Protein AF-A0AAD7JPA5-F1 (afdb_monomer)

pLDDT: mean 81.42, std 14.82, range [30.56, 97.88]

Radius of gyration: 20.9 Å; Cα contacts (8 Å, |Δi|>4): 204; chains: 1; bounding box: 52×47×56 Å

Mean predicted aligned error: 10.04 Å

Foldseek 3Di:
DPDDPPCPDPFLAVVQDCLCVPPVSCPVCVVVVVVVLVVCVVVVNDRLLDHDDDQDPPPQDDPVGDGDPVVVVVVVVSSVVSVLVVCCVVCPVCSVCVVQVVPQADDPPWDKDWDKAWQAADQFWTKIKIFIATPVVRDGNDIDIDIDGDADPVVRGGGRLCVVDDVSVVVRVVSHVRNVVRNVVVVVVCVVPPDPPDD

Structure (mmCIF, N/CA/C/O backbone):
data_AF-A0AAD7JPA5-F1
#
_entry.id   AF-A0AAD7JPA5-F1
#
loop_
_atom_site.group_PDB
_atom_site.id
_atom_site.type_symbol
_atom_site.label_atom_id
_atom_site.label_alt_id
_atom_site.label_comp_id
_atom_site.label_asym_id
_atom_site.label_entity_id
_atom_site.label_seq_id
_atom_site.pdbx_PDB_ins_code
_atom_site.Cartn_x
_atom_site.Cartn_y
_atom_site.Cartn_z
_atom_site.occupancy
_atom_site.B_iso_or_equiv
_atom_site.auth_seq_id
_atom_site.auth_comp_id
_atom_site.auth_asym_id
_atom_site.auth_atom_id
_atom_site.pdbx_PDB_model_num
ATOM 1 N N . MET A 1 1 ? 7.967 -2.652 -35.269 1.00 32.66 1 MET A N 1
ATOM 2 C CA . MET A 1 1 ? 8.381 -1.389 -34.621 1.00 32.66 1 MET A CA 1
ATOM 3 C C . MET A 1 1 ? 7.438 -1.136 -33.460 1.00 32.66 1 MET A C 1
ATOM 5 O O . MET A 1 1 ? 6.237 -1.206 -33.703 1.00 32.66 1 MET A O 1
ATOM 9 N N . PRO A 1 2 ? 7.920 -0.909 -32.227 1.00 33.28 2 PRO A N 1
ATOM 10 C CA . PRO A 1 2 ? 7.043 -0.400 -31.180 1.00 33.28 2 PRO A CA 1
ATOM 11 C C . PRO A 1 2 ? 6.511 0.979 -31.614 1.00 33.28 2 PRO A C 1
ATOM 13 O O . PRO A 1 2 ? 7.253 1.733 -32.256 1.00 33.28 2 PRO A O 1
ATOM 16 N N . PRO A 1 3 ? 5.237 1.304 -31.342 1.00 30.56 3 PRO A N 1
ATOM 17 C CA . PRO A 1 3 ? 4.704 2.620 -31.656 1.00 30.56 3 PRO A CA 1
ATOM 18 C C . PRO A 1 3 ? 5.527 3.680 -30.916 1.00 30.56 3 PRO A C 1
ATOM 20 O O . PRO A 1 3 ? 5.746 3.579 -29.710 1.00 30.56 3 PRO A O 1
ATOM 23 N N . LYS A 1 4 ? 6.002 4.698 -31.644 1.00 38.78 4 LYS A N 1
ATOM 24 C CA . LYS A 1 4 ? 6.538 5.915 -31.027 1.00 38.78 4 LYS A CA 1
ATOM 25 C C . LYS A 1 4 ? 5.387 6.563 -30.265 1.00 38.78 4 LYS A C 1
ATOM 27 O O . LYS A 1 4 ? 4.488 7.112 -30.894 1.00 38.78 4 LYS A O 1
ATOM 32 N N . ILE A 1 5 ? 5.406 6.475 -28.939 1.00 40.25 5 ILE A N 1
ATOM 33 C CA . ILE A 1 5 ? 4.491 7.234 -28.087 1.00 40.25 5 ILE A CA 1
ATOM 34 C C . ILE A 1 5 ? 4.826 8.712 -28.329 1.00 40.25 5 ILE A C 1
ATOM 36 O O . ILE A 1 5 ? 5.964 9.115 -28.069 1.00 40.25 5 ILE A O 1
ATOM 40 N N . PRO A 1 6 ? 3.909 9.526 -28.880 1.00 38.56 6 PRO A N 1
ATOM 41 C CA . PRO A 1 6 ? 4.158 10.947 -29.030 1.00 38.56 6 PRO A CA 1
ATOM 42 C C . PRO A 1 6 ? 4.269 11.538 -27.625 1.00 38.56 6 PRO A C 1
ATOM 44 O O . PRO A 1 6 ? 3.286 11.585 -26.888 1.00 38.56 6 PRO A O 1
ATOM 47 N N . SER A 1 7 ? 5.464 11.975 -27.234 1.00 49.09 7 SER A N 1
ATOM 48 C CA . SER A 1 7 ? 5.636 12.785 -26.029 1.00 49.09 7 SER A CA 1
ATOM 49 C C . SER A 1 7 ? 5.131 14.196 -26.331 1.00 49.09 7 SER A C 1
ATOM 51 O O . SER A 1 7 ? 5.900 15.106 -26.623 1.00 49.09 7 SER A O 1
ATOM 53 N N . SER A 1 8 ? 3.810 14.381 -26.347 1.00 47.41 8 SER A N 1
ATOM 54 C CA . SER A 1 8 ? 3.203 15.716 -26.426 1.00 47.41 8 SER A CA 1
ATOM 55 C C . SER A 1 8 ? 3.198 16.434 -25.074 1.00 47.41 8 SER A C 1
ATOM 57 O O . SER A 1 8 ? 2.593 17.495 -24.951 1.00 47.41 8 SER A O 1
ATOM 59 N N . PHE A 1 9 ? 3.800 15.844 -24.042 1.00 50.22 9 PHE A N 1
ATOM 60 C CA . PHE A 1 9 ? 3.765 16.364 -22.685 1.00 50.22 9 PHE A CA 1
ATOM 61 C C . PHE A 1 9 ? 5.176 16.750 -22.251 1.00 50.22 9 PHE A C 1
ATOM 63 O O . PHE A 1 9 ? 6.033 15.900 -22.033 1.00 50.22 9 PHE A O 1
ATOM 70 N N . THR A 1 10 ? 5.409 18.056 -22.144 1.00 55.72 10 THR A N 1
ATOM 71 C CA . THR A 1 10 ? 6.636 18.643 -21.590 1.00 55.72 10 THR A CA 1
ATOM 72 C C . THR A 1 10 ? 6.659 18.615 -20.060 1.00 55.72 10 THR A C 1
ATOM 74 O O . THR A 1 10 ? 7.731 18.730 -19.474 1.00 55.72 10 THR A O 1
ATOM 77 N N . ASP A 1 11 ? 5.497 18.423 -19.424 1.00 60.06 11 ASP A N 1
ATOM 78 C CA . ASP A 1 11 ? 5.329 18.264 -17.979 1.00 60.06 11 ASP A CA 1
ATOM 79 C C . ASP A 1 11 ? 4.728 16.873 -17.664 1.00 60.06 11 ASP A C 1
ATOM 81 O O . ASP A 1 11 ? 3.580 16.599 -18.046 1.00 60.06 11 ASP A O 1
ATOM 85 N N . PRO A 1 12 ? 5.468 15.988 -16.965 1.00 58.19 12 PRO A N 1
ATOM 86 C CA . PRO A 1 12 ? 4.983 14.675 -16.536 1.00 58.19 12 PRO A CA 1
ATOM 87 C C . PRO A 1 12 ? 3.685 14.729 -15.717 1.00 58.19 12 PRO A C 1
ATOM 89 O O . PRO A 1 12 ? 2.832 13.854 -15.872 1.00 58.19 12 PRO A O 1
ATOM 92 N N . ALA A 1 13 ? 3.489 15.778 -14.911 1.00 55.16 13 ALA A N 1
ATOM 93 C CA . ALA A 1 13 ? 2.294 15.956 -14.088 1.00 55.16 13 ALA A CA 1
ATOM 94 C C . ALA A 1 13 ? 1.051 16.339 -14.915 1.00 55.16 13 ALA A C 1
ATOM 96 O O . ALA A 1 13 ? -0.077 16.213 -14.440 1.00 55.16 13 ALA A O 1
ATOM 97 N N . VAL A 1 14 ? 1.236 16.819 -16.151 1.00 57.38 14 VAL A N 1
ATOM 98 C CA . VAL A 1 14 ? 0.149 17.097 -17.109 1.00 57.38 14 VAL A CA 1
ATOM 99 C C . VAL A 1 14 ? -0.151 15.867 -17.970 1.00 57.38 14 VAL A C 1
ATOM 101 O O . VA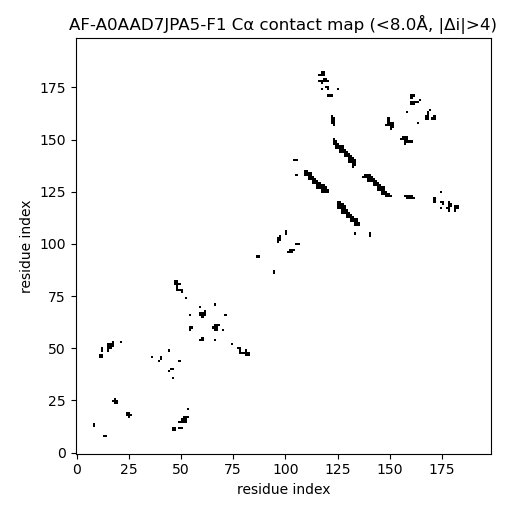L A 1 14 ? -1.289 15.666 -18.382 1.00 57.38 14 VAL A O 1
ATOM 104 N N . ALA A 1 15 ? 0.842 15.007 -18.216 1.00 50.66 15 ALA A N 1
ATOM 105 C CA . ALA A 1 15 ? 0.668 13.756 -18.961 1.00 50.66 15 ALA A CA 1
ATOM 106 C C . ALA A 1 15 ? -0.226 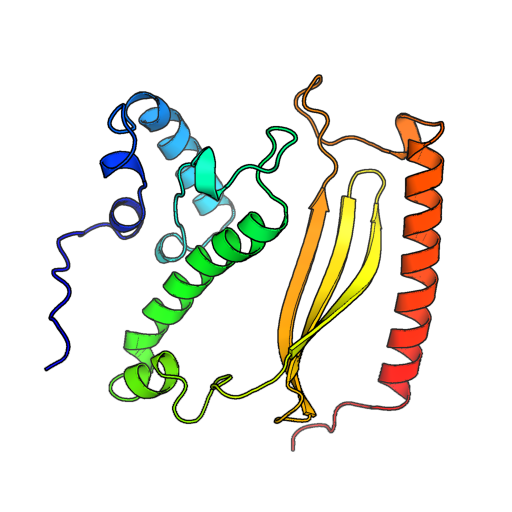12.736 -18.239 1.00 50.66 15 ALA A C 1
ATOM 108 O O . ALA A 1 15 ? -0.799 11.850 -18.871 1.00 50.66 15 ALA A O 1
ATOM 109 N N . SER A 1 16 ? -0.296 12.827 -16.911 1.00 52.31 16 SER A N 1
ATOM 110 C CA . SER A 1 16 ? -1.069 11.942 -16.041 1.00 52.31 16 SER A CA 1
ATOM 111 C C . SER A 1 16 ? -2.397 12.546 -15.582 1.00 52.31 16 SER A C 1
ATOM 113 O O . SER A 1 16 ? -3.098 11.901 -14.803 1.00 52.31 16 SER A O 1
ATOM 115 N N . SER A 1 17 ? -2.752 13.755 -16.035 1.00 55.09 17 SER A N 1
ATOM 116 C CA . SER A 1 17 ? -3.951 14.430 -15.553 1.00 55.09 17 SER A CA 1
ATOM 117 C C . SER A 1 17 ? -5.212 13.872 -16.215 1.00 55.09 17 SER A C 1
ATOM 119 O O . SER A 1 17 ? -5.376 13.871 -17.438 1.00 55.09 17 SER A O 1
ATOM 121 N N . TYR A 1 18 ? -6.153 13.419 -15.383 1.00 56.34 18 TYR A N 1
ATOM 122 C CA . TYR A 1 18 ? -7.502 13.025 -15.815 1.00 56.34 18 TYR A CA 1
ATOM 123 C C . TYR A 1 18 ? -8.287 14.216 -16.402 1.00 56.34 18 TYR A C 1
ATOM 125 O O . TYR A 1 18 ? -9.320 14.050 -17.038 1.00 56.34 18 TYR A O 1
ATOM 133 N N . PHE A 1 19 ? -7.756 15.426 -16.236 1.00 52.97 19 PHE A N 1
ATOM 134 C CA . PHE A 1 19 ? -8.288 16.714 -16.668 1.00 52.97 19 PHE A CA 1
ATOM 135 C C . PHE A 1 19 ? -8.819 16.736 -18.108 1.00 52.97 19 PHE A C 1
ATOM 137 O O . PHE A 1 19 ? -9.910 17.237 -18.350 1.00 52.97 19 PHE A O 1
ATOM 144 N N . LYS A 1 20 ? -8.093 16.135 -19.064 1.00 55.34 20 LYS A N 1
ATOM 145 C CA . LYS A 1 20 ? -8.536 16.077 -20.473 1.00 55.34 20 LYS A CA 1
ATOM 146 C C . LYS A 1 20 ? -9.731 15.149 -20.712 1.00 55.34 20 LYS A C 1
ATOM 148 O O . LYS A 1 20 ? -10.356 15.245 -21.763 1.00 55.34 20 LYS A O 1
ATOM 153 N N . PHE A 1 21 ? -10.007 14.242 -19.780 1.00 54.25 21 PHE A N 1
ATOM 154 C CA . PHE A 1 21 ? -11.024 13.200 -19.905 1.00 54.25 21 PHE A CA 1
ATOM 155 C C . PHE A 1 21 ? -12.185 13.371 -18.914 1.00 54.25 21 PHE A C 1
ATOM 157 O O . PHE A 1 21 ? -13.200 12.695 -19.060 1.00 54.25 21 PHE A O 1
ATOM 164 N N . HIS A 1 22 ? -12.076 14.284 -17.940 1.00 60.25 22 HIS A N 1
ATOM 165 C CA . HIS A 1 22 ? -13.192 14.649 -17.071 1.00 60.25 22 HIS A CA 1
ATOM 166 C C . HIS A 1 22 ? -14.261 15.422 -17.867 1.00 60.25 22 HIS A C 1
ATOM 168 O O . HIS A 1 22 ? -13.896 16.313 -18.638 1.00 60.25 22 HIS A O 1
ATOM 174 N N . PRO A 1 23 ? -15.569 15.168 -17.663 1.00 60.56 23 PRO A N 1
ATOM 175 C CA . PRO A 1 23 ? -16.636 15.848 -18.406 1.00 60.56 23 PRO A CA 1
ATOM 176 C C . PRO A 1 23 ? -16.626 17.383 -18.304 1.00 60.56 23 PRO A C 1
ATOM 178 O O . PRO A 1 23 ? -17.024 18.055 -19.249 1.00 60.56 23 PRO A O 1
ATOM 181 N N . SER A 1 24 ? -16.151 17.945 -17.185 1.00 62.53 24 SER A N 1
ATOM 182 C CA . SER A 1 24 ? -16.001 19.402 -16.987 1.00 62.53 24 SER A CA 1
ATOM 183 C C . SER A 1 24 ? -14.684 19.972 -17.531 1.00 62.53 24 SER A C 1
ATOM 185 O O . SER A 1 24 ? -14.386 21.145 -17.327 1.00 62.53 24 SER A O 1
ATOM 187 N N . GLY A 1 25 ? -13.841 19.141 -18.150 1.00 60.69 25 GLY A N 1
ATOM 188 C CA . GLY A 1 25 ? -12.484 19.524 -18.523 1.00 60.69 25 GLY A CA 1
ATOM 189 C C . GLY A 1 25 ? -11.583 19.804 -17.322 1.00 60.69 25 GLY A C 1
ATOM 190 O O . GLY A 1 25 ? -10.524 20.375 -17.520 1.00 60.69 25 GLY A O 1
ATOM 191 N N . GLY A 1 26 ? -11.999 19.449 -16.097 1.00 66.38 26 GLY A N 1
ATOM 192 C CA . GLY A 1 26 ? -11.213 19.521 -14.864 1.00 66.38 26 GLY A CA 1
ATOM 193 C C . GLY A 1 26 ? -11.018 20.919 -14.266 1.00 66.38 26 GLY A C 1
ATOM 194 O O . GLY A 1 26 ? -10.478 21.013 -13.164 1.00 66.38 26 GLY A O 1
ATOM 195 N N . GLU A 1 27 ? -11.457 21.994 -14.933 1.00 71.38 27 GLU A N 1
ATOM 196 C CA . GLU A 1 27 ? -11.193 23.393 -14.538 1.00 71.38 27 GLU A CA 1
ATOM 197 C C . GLU A 1 27 ? -11.535 23.694 -13.072 1.00 71.38 27 GLU A C 1
ATOM 199 O O . GLU A 1 27 ? -10.773 24.374 -12.380 1.00 71.38 27 GLU A O 1
ATOM 204 N N . GLU A 1 28 ? -12.618 23.100 -12.571 1.00 73.88 28 GLU A N 1
ATOM 205 C CA . GLU A 1 28 ? -13.077 23.212 -11.182 1.00 73.88 28 GLU A CA 1
ATOM 206 C C . GLU A 1 28 ? -12.041 22.745 -10.142 1.00 73.88 28 GLU A C 1
ATOM 208 O O . GLU A 1 28 ? -11.986 23.270 -9.029 1.00 73.88 28 GLU A O 1
ATOM 213 N N . TYR A 1 29 ? -11.160 21.813 -10.511 1.00 75.12 29 TYR A N 1
ATOM 214 C CA . TYR A 1 29 ? -10.133 21.254 -9.634 1.00 75.12 29 TYR A CA 1
ATOM 215 C C . TYR A 1 29 ? -8.768 21.936 -9.785 1.00 75.12 29 TYR A C 1
ATOM 217 O O . TYR A 1 29 ? -7.860 21.651 -9.005 1.00 75.12 29 TYR A O 1
ATOM 225 N N . SER A 1 30 ? -8.589 22.858 -10.738 1.00 76.56 30 SER A N 1
ATOM 226 C CA . SER A 1 30 ? -7.292 23.501 -11.004 1.00 76.56 30 SER A CA 1
ATOM 227 C C . SER A 1 30 ? -6.634 24.169 -9.778 1.00 76.56 30 SER A C 1
ATOM 229 O O . SER A 1 30 ? -5.436 23.944 -9.561 1.00 76.56 30 SER A O 1
ATOM 231 N N . PRO A 1 31 ? -7.331 24.986 -8.957 1.00 78.75 31 PRO A N 1
ATOM 232 C CA . PRO A 1 31 ? -6.705 25.593 -7.779 1.00 78.75 31 PRO A CA 1
ATOM 233 C C . PRO A 1 31 ? -6.367 24.553 -6.699 1.00 78.75 31 PRO A C 1
ATOM 235 O O . PRO A 1 31 ? -5.301 24.635 -6.087 1.00 78.75 31 PRO A O 1
ATOM 238 N N . LEU A 1 32 ? -7.224 23.541 -6.518 1.00 83.69 32 LEU A N 1
ATOM 239 C CA . LEU A 1 32 ? -7.011 22.446 -5.566 1.00 83.69 32 LEU A CA 1
ATOM 240 C C . LEU A 1 32 ? -5.798 21.599 -5.961 1.00 83.69 32 LEU A C 1
ATOM 242 O O . LEU A 1 3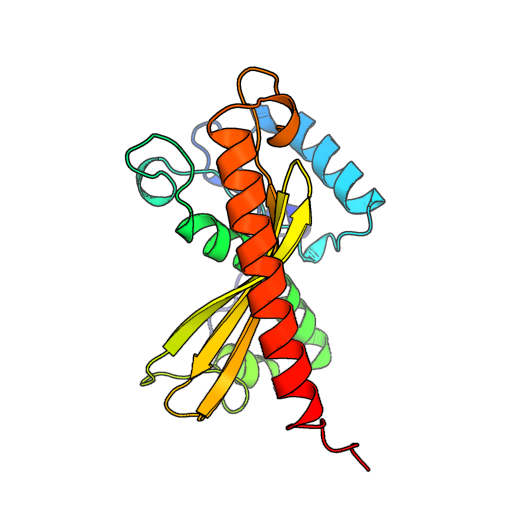2 ? -4.940 21.314 -5.128 1.00 83.69 32 LEU A O 1
ATOM 246 N N . ARG A 1 33 ? -5.671 21.282 -7.252 1.00 82.44 33 ARG A N 1
ATOM 247 C CA . ARG A 1 33 ? -4.519 20.577 -7.821 1.00 82.44 33 ARG A CA 1
ATOM 248 C C . ARG A 1 33 ? -3.219 21.304 -7.509 1.00 82.44 33 ARG A C 1
ATOM 250 O O . ARG A 1 33 ? -2.278 20.688 -7.021 1.00 82.44 33 ARG A O 1
ATOM 257 N N . LYS A 1 34 ? -3.156 22.613 -7.784 1.00 82.69 34 LYS A N 1
ATOM 258 C CA . LYS A 1 34 ? -1.937 23.401 -7.554 1.00 82.69 34 LYS A CA 1
ATOM 259 C C . LYS A 1 34 ? -1.508 23.347 -6.086 1.00 82.69 34 LYS A C 1
ATOM 261 O O . LYS A 1 34 ? -0.319 23.199 -5.822 1.00 82.69 34 LYS A O 1
ATOM 266 N N . ALA A 1 35 ? -2.464 23.432 -5.160 1.00 86.62 35 ALA A N 1
ATOM 267 C CA . ALA A 1 35 ? -2.196 23.321 -3.730 1.00 86.62 35 ALA A CA 1
ATOM 268 C C . ALA A 1 35 ? -1.675 21.924 -3.347 1.00 86.62 35 ALA A C 1
ATOM 270 O O . ALA A 1 35 ? -0.628 21.823 -2.715 1.00 86.62 35 ALA A O 1
ATOM 271 N N . VAL A 1 36 ? -2.346 20.852 -3.785 1.00 86.81 36 VAL A N 1
ATOM 272 C CA . VAL A 1 36 ? -1.966 19.466 -3.450 1.00 86.81 36 VAL A CA 1
ATOM 273 C C . VAL A 1 36 ? -0.610 19.081 -4.043 1.00 86.81 36 VAL A C 1
ATOM 275 O O . VAL A 1 36 ? 0.200 18.469 -3.355 1.00 86.81 36 VAL A O 1
ATOM 278 N N . VAL A 1 37 ? -0.323 19.466 -5.291 1.00 86.31 37 VAL A N 1
ATOM 279 C CA . VAL A 1 37 ? 0.981 19.199 -5.925 1.00 86.31 37 VAL A CA 1
ATOM 280 C C . VAL A 1 37 ? 2.103 19.945 -5.202 1.00 86.31 37 VAL A C 1
ATOM 282 O O . VAL A 1 37 ? 3.165 19.366 -4.969 1.00 86.31 37 VAL A O 1
ATOM 285 N N . ALA A 1 38 ? 1.883 21.210 -4.823 1.00 86.56 38 ALA A N 1
ATOM 286 C CA . ALA A 1 38 ? 2.872 21.985 -4.078 1.00 86.56 38 ALA A CA 1
ATOM 287 C C . ALA A 1 38 ? 3.165 21.360 -2.706 1.00 86.56 38 ALA A C 1
ATOM 289 O O . ALA A 1 38 ? 4.333 21.183 -2.362 1.00 86.56 38 ALA A O 1
ATOM 290 N N . GLU A 1 39 ? 2.123 20.965 -1.971 1.00 90.31 39 GLU A N 1
ATOM 291 C CA . GLU A 1 39 ? 2.256 20.298 -0.673 1.00 90.31 39 GLU A CA 1
ATOM 292 C C . GLU A 1 39 ? 2.981 18.953 -0.805 1.00 90.31 39 GLU A C 1
ATOM 294 O O . GLU A 1 39 ? 3.975 18.711 -0.125 1.00 90.31 39 GLU A O 1
ATOM 299 N N . ALA A 1 40 ? 2.564 18.101 -1.746 1.00 86.25 40 ALA A N 1
ATOM 300 C CA . ALA A 1 40 ? 3.207 16.810 -1.973 1.00 86.25 40 ALA A CA 1
ATOM 301 C C . ALA A 1 40 ? 4.692 16.967 -2.352 1.00 86.25 40 ALA A C 1
ATOM 303 O O . ALA A 1 40 ? 5.548 16.224 -1.872 1.00 86.25 40 ALA A O 1
ATOM 304 N N . THR A 1 41 ? 5.026 17.974 -3.161 1.00 85.94 41 THR A N 1
ATOM 305 C CA . THR A 1 41 ? 6.425 18.289 -3.486 1.00 85.94 41 THR A CA 1
ATOM 306 C C . THR A 1 41 ? 7.201 18.716 -2.237 1.00 85.94 41 THR A C 1
ATOM 308 O O . THR A 1 41 ? 8.316 18.246 -2.019 1.00 85.94 41 THR A O 1
ATOM 311 N N . ALA A 1 42 ? 6.615 19.564 -1.386 1.00 88.38 42 ALA A N 1
ATOM 312 C CA . ALA A 1 42 ? 7.233 20.002 -0.133 1.00 88.38 42 ALA A CA 1
ATOM 313 C C . ALA A 1 42 ? 7.448 18.842 0.860 1.00 88.38 42 ALA A C 1
ATOM 315 O O . ALA A 1 42 ? 8.436 18.836 1.591 1.00 88.38 42 ALA A O 1
ATOM 316 N N . MET A 1 43 ? 6.577 17.829 0.835 1.00 89.00 43 MET A N 1
ATOM 317 C CA . MET A 1 43 ? 6.725 16.581 1.596 1.00 89.00 43 MET A CA 1
ATOM 318 C C . MET A 1 43 ? 7.804 15.634 1.033 1.00 89.00 43 MET A C 1
ATOM 320 O O . MET A 1 43 ? 8.095 14.610 1.648 1.00 89.00 43 MET A O 1
ATOM 324 N N . GLY A 1 44 ? 8.403 15.953 -0.120 1.00 85.88 44 GLY A N 1
ATOM 325 C CA . GLY A 1 44 ? 9.458 15.155 -0.748 1.00 85.88 44 GLY A CA 1
ATOM 326 C C . GLY A 1 44 ? 8.960 14.038 -1.669 1.00 85.88 44 GLY A C 1
ATOM 327 O O . GLY A 1 44 ? 9.747 13.165 -2.033 1.00 85.88 44 GLY A O 1
ATOM 328 N N . TYR A 1 45 ? 7.681 14.042 -2.061 1.00 84.25 45 TYR A N 1
ATOM 329 C CA . TYR A 1 45 ? 7.196 13.120 -3.089 1.00 84.25 45 TYR A CA 1
ATOM 330 C C . TYR A 1 45 ? 7.790 13.477 -4.460 1.00 84.25 45 TYR A C 1
ATOM 332 O O . TYR A 1 45 ? 7.856 14.645 -4.846 1.00 84.25 45 TYR A O 1
ATOM 340 N N . ASP A 1 46 ? 8.198 12.455 -5.213 1.00 81.25 46 ASP A N 1
ATOM 341 C CA . ASP A 1 46 ? 8.819 12.620 -6.526 1.00 81.25 46 ASP A CA 1
ATOM 342 C C . ASP A 1 46 ? 7.785 13.069 -7.570 1.00 81.25 46 ASP A C 1
ATOM 344 O O . ASP A 1 46 ? 6.871 12.318 -7.914 1.00 81.25 46 ASP A O 1
ATOM 348 N N . VAL A 1 47 ? 7.919 14.296 -8.082 1.00 81.69 47 VAL A N 1
ATOM 349 C CA . VAL A 1 47 ? 6.951 14.909 -9.013 1.00 81.69 47 VAL A CA 1
ATOM 350 C C . VAL A 1 47 ? 6.723 14.071 -10.284 1.00 81.69 47 VAL A C 1
ATOM 352 O O . VAL A 1 47 ? 5.562 13.861 -10.637 1.00 81.69 47 VAL A O 1
ATOM 355 N N . PRO A 1 48 ? 7.756 13.519 -10.955 1.00 77.88 48 PRO A N 1
ATOM 356 C CA . PRO A 1 48 ? 7.577 12.590 -12.073 1.00 77.88 48 PRO A CA 1
ATOM 357 C C . PRO A 1 48 ? 6.749 11.341 -11.749 1.00 77.88 48 PRO A C 1
ATOM 359 O O . PRO A 1 48 ? 6.125 10.788 -12.654 1.00 77.88 48 PRO A O 1
ATOM 362 N N . SER A 1 49 ? 6.724 10.901 -10.486 1.00 78.88 49 SER A N 1
ATOM 363 C CA . SER A 1 49 ? 5.930 9.747 -10.052 1.00 78.88 49 SER A CA 1
ATOM 364 C C . SER A 1 49 ? 4.445 10.061 -9.826 1.00 78.88 49 SER A C 1
ATOM 366 O O . SER A 1 49 ? 3.626 9.144 -9.751 1.00 78.88 49 SER A O 1
ATOM 368 N N . MET A 1 50 ? 4.071 11.342 -9.731 1.00 83.44 50 MET A N 1
ATOM 369 C CA . MET A 1 50 ? 2.706 11.755 -9.409 1.00 83.44 50 MET A CA 1
ATOM 370 C C . MET A 1 50 ? 1.737 11.468 -10.564 1.00 83.44 50 MET A C 1
ATOM 372 O O . MET A 1 50 ? 1.952 11.838 -11.724 1.00 83.44 50 MET A O 1
ATOM 376 N N . THR A 1 51 ? 0.612 10.835 -10.236 1.00 80.50 51 THR A N 1
ATOM 377 C CA . THR A 1 51 ? -0.462 10.540 -11.189 1.00 80.50 51 THR A CA 1
ATOM 378 C C . THR A 1 51 ? -1.806 10.974 -10.646 1.00 80.50 51 THR A C 1
ATOM 380 O O . THR A 1 51 ? -2.097 10.736 -9.476 1.00 80.50 51 THR A O 1
ATOM 383 N N . GLU A 1 52 ? -2.651 11.529 -11.507 1.00 81.62 52 GLU A N 1
ATOM 384 C CA . GLU A 1 52 ? -4.037 11.824 -11.164 1.00 81.62 52 GLU A CA 1
ATOM 385 C C . GLU A 1 52 ? -4.962 10.737 -11.698 1.00 81.62 52 GLU A C 1
ATOM 387 O O . GLU A 1 52 ? -4.697 10.073 -12.703 1.00 81.62 52 GLU A O 1
ATOM 392 N N . HIS A 1 53 ? -6.090 10.568 -11.023 1.00 80.69 53 HIS A N 1
ATOM 393 C CA . HIS A 1 53 ? -7.134 9.674 -11.469 1.00 80.69 53 HIS A CA 1
ATOM 394 C C . HIS A 1 53 ? -8.487 10.238 -11.064 1.00 80.69 53 HIS A C 1
ATOM 396 O 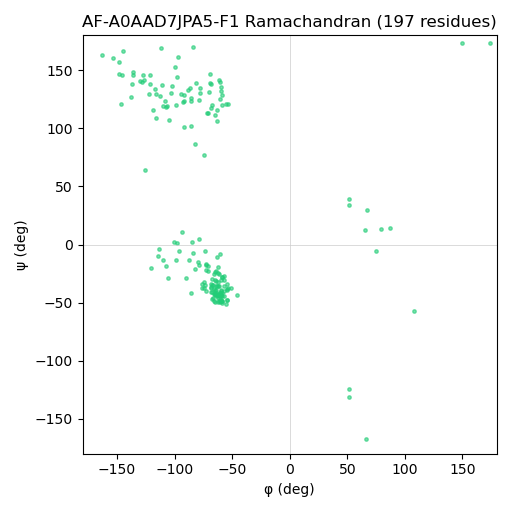O . HIS A 1 53 ? -8.733 10.472 -9.883 1.00 80.69 53 HIS A O 1
ATOM 402 N N . GLY A 1 54 ? -9.348 10.475 -12.050 1.00 77.81 54 GLY A N 1
ATOM 403 C CA . GLY A 1 54 ? -10.747 10.769 -11.787 1.00 77.81 54 GLY A CA 1
ATOM 404 C C . GLY A 1 54 ? -11.478 9.478 -11.471 1.00 77.81 54 GLY A C 1
ATOM 405 O O . GLY A 1 54 ? -11.343 8.508 -12.212 1.00 77.81 54 GLY A O 1
ATOM 406 N N . VAL A 1 55 ? -12.227 9.494 -10.372 1.00 81.31 55 VAL A N 1
ATOM 407 C CA . VAL A 1 55 ? -13.052 8.371 -9.927 1.00 81.31 55 VAL A CA 1
ATOM 408 C C . VAL A 1 55 ? -14.243 8.234 -10.872 1.00 81.31 55 VAL A C 1
ATOM 410 O O . VAL A 1 55 ? -15.115 9.103 -10.913 1.00 81.31 55 VAL A O 1
ATOM 413 N N . ALA A 1 56 ? -14.286 7.144 -11.627 1.00 82.38 56 ALA A N 1
ATOM 414 C CA . ALA A 1 56 ? -15.401 6.773 -12.478 1.00 82.38 56 ALA A CA 1
ATOM 415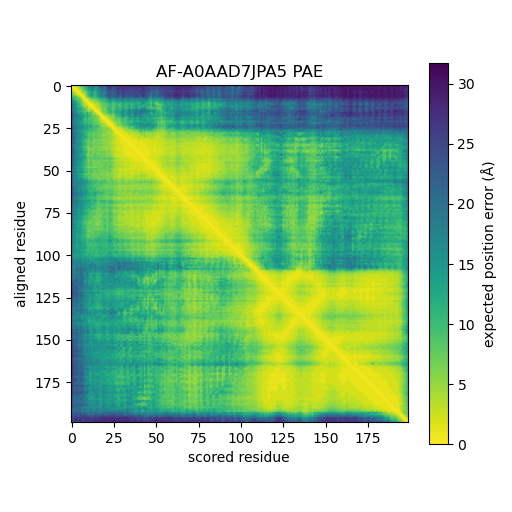 C C . ALA A 1 56 ? -16.447 5.983 -11.684 1.00 82.38 56 ALA A C 1
ATOM 417 O O . ALA A 1 56 ? -16.135 5.040 -10.962 1.00 82.38 56 ALA A O 1
ATOM 418 N N . TRP A 1 57 ? -17.722 6.331 -11.859 1.00 79.38 57 TRP A N 1
ATOM 419 C CA . TRP A 1 57 ? -18.815 5.648 -11.162 1.00 79.38 57 TRP A CA 1
ATOM 420 C C . TRP A 1 57 ? -18.884 4.146 -11.485 1.00 79.38 57 TRP A C 1
ATOM 422 O O . TRP A 1 57 ? -19.065 3.338 -10.585 1.00 79.38 57 TRP A O 1
ATOM 432 N N . ALA A 1 58 ? -18.719 3.770 -12.757 1.00 82.12 58 ALA A N 1
ATOM 433 C CA . ALA A 1 58 ? -18.889 2.386 -13.202 1.00 82.12 58 ALA A CA 1
ATOM 434 C C . ALA A 1 58 ? -17.717 1.466 -12.825 1.00 82.12 58 ALA A C 1
ATOM 436 O O . ALA A 1 58 ? -17.933 0.286 -12.560 1.00 82.12 58 ALA A O 1
ATOM 437 N N . ASP A 1 59 ? -16.497 2.006 -12.816 1.00 81.06 59 ASP A N 1
ATOM 438 C CA . ASP A 1 59 ? -15.271 1.208 -12.714 1.00 81.06 59 ASP A CA 1
ATOM 439 C C . ASP A 1 59 ? -14.618 1.299 -11.330 1.00 81.06 59 ASP A C 1
ATOM 441 O O . ASP A 1 59 ? -13.961 0.355 -10.891 1.00 81.06 59 ASP A O 1
ATOM 445 N N . ASP A 1 60 ? -14.801 2.424 -10.630 1.00 84.56 60 ASP A N 1
ATOM 446 C CA . ASP A 1 60 ? -14.066 2.713 -9.402 1.00 84.56 60 ASP A CA 1
ATOM 447 C C . ASP A 1 60 ? -14.933 2.664 -8.147 1.00 84.56 60 ASP A C 1
ATOM 449 O O . ASP A 1 60 ? -14.362 2.634 -7.061 1.00 84.56 60 ASP A O 1
ATOM 453 N N . GLN A 1 61 ? -16.269 2.651 -8.250 1.00 86.88 61 GLN A N 1
ATOM 454 C CA . GLN A 1 61 ? -17.154 2.598 -7.080 1.00 86.88 61 GLN A CA 1
ATOM 455 C C . GLN A 1 61 ? -17.655 1.186 -6.763 1.00 86.88 61 GLN A C 1
ATOM 457 O O . GLN A 1 61 ? -17.939 0.378 -7.644 1.00 86.88 61 GLN A O 1
ATOM 462 N N . ASP A 1 62 ? -17.792 0.897 -5.471 1.00 85.69 62 ASP A N 1
ATOM 463 C CA . ASP A 1 62 ? -18.503 -0.275 -4.978 1.00 85.69 62 ASP A CA 1
ATOM 464 C C . ASP A 1 62 ? -20.024 -0.016 -4.885 1.00 85.69 62 ASP A C 1
ATOM 466 O O . ASP A 1 62 ? -20.481 1.127 -5.001 1.00 85.69 62 ASP A O 1
ATOM 470 N N . PRO A 1 63 ? -20.851 -1.055 -4.646 1.00 85.06 63 PRO A N 1
ATOM 471 C CA . PRO A 1 63 ? -22.301 -0.893 -4.508 1.00 85.06 63 PRO A CA 1
ATOM 472 C C . PRO A 1 63 ? -22.755 0.021 -3.357 1.00 85.06 63 PRO A C 1
ATOM 474 O O . PRO A 1 63 ? -23.946 0.312 -3.253 1.00 85.06 63 PRO A O 1
ATOM 477 N N . PHE A 1 64 ? -21.846 0.451 -2.478 1.00 83.19 64 PHE A N 1
ATOM 478 C CA . PHE A 1 64 ? -22.125 1.340 -1.352 1.00 83.19 64 PHE A CA 1
ATOM 479 C C . PHE A 1 64 ? -21.789 2.805 -1.660 1.00 83.19 64 PHE A C 1
ATOM 481 O O . PHE A 1 64 ? -21.977 3.660 -0.795 1.00 83.19 64 PHE A O 1
ATOM 488 N N . GLY A 1 65 ? -21.328 3.104 -2.879 1.00 80.06 65 GLY A N 1
ATOM 489 C CA . GLY A 1 65 ? -20.994 4.457 -3.318 1.00 80.06 65 GLY A CA 1
ATOM 490 C C . GLY A 1 65 ? -19.631 4.951 -2.830 1.00 80.06 65 GLY A C 1
ATOM 491 O O . GLY A 1 65 ? -19.350 6.145 -2.925 1.00 80.06 65 GLY A O 1
ATOM 492 N N . HIS A 1 66 ? -18.779 4.062 -2.311 1.00 84.62 66 HIS A N 1
ATOM 493 C CA . HIS A 1 66 ? -17.383 4.377 -2.004 1.00 84.62 66 HIS A CA 1
ATOM 494 C C . HIS A 1 66 ? -16.485 3.921 -3.147 1.00 84.62 66 HIS A C 1
ATOM 496 O O . HIS A 1 66 ? -16.867 3.061 -3.934 1.00 84.62 66 HIS A O 1
ATOM 502 N N . VAL A 1 67 ? -15.263 4.454 -3.221 1.00 85.19 67 VAL A N 1
ATOM 503 C CA . VAL A 1 67 ? -14.247 3.866 -4.102 1.00 85.19 67 VAL A CA 1
ATOM 504 C C . VAL A 1 67 ? -13.999 2.427 -3.651 1.00 85.19 67 VAL A C 1
ATOM 506 O O . VAL A 1 67 ? -13.685 2.186 -2.484 1.00 85.19 67 VAL A O 1
ATOM 509 N N . ALA A 1 68 ? -14.143 1.474 -4.566 1.00 88.38 68 ALA A N 1
ATOM 510 C CA . ALA A 1 68 ? -13.980 0.066 -4.275 1.00 88.38 68 ALA A CA 1
ATOM 511 C C . ALA A 1 68 ? -12.567 -0.207 -3.744 1.00 88.38 68 ALA A C 1
ATOM 513 O O . ALA A 1 68 ? -11.565 0.252 -4.297 1.00 88.38 68 ALA A O 1
ATOM 514 N N . GLY A 1 69 ? -12.469 -1.013 -2.684 1.00 82.94 69 GLY A N 1
ATOM 515 C CA . GLY A 1 69 ? -11.188 -1.322 -2.039 1.00 82.94 69 GLY A CA 1
ATOM 516 C C . GLY A 1 69 ? -10.119 -1.847 -3.010 1.00 82.94 69 GLY A C 1
ATOM 517 O O . GLY A 1 69 ? -8.951 -1.475 -2.908 1.00 82.94 69 GLY A O 1
ATOM 518 N N . GLY A 1 70 ? -10.521 -2.664 -3.991 1.00 82.31 70 GLY A N 1
ATOM 519 C CA . GLY A 1 70 ? -9.622 -3.199 -5.022 1.00 82.31 70 GLY A CA 1
ATOM 520 C C . GLY A 1 70 ? -9.039 -2.130 -5.951 1.00 82.31 70 GLY A C 1
ATOM 521 O O . GLY A 1 70 ? -7.894 -2.255 -6.389 1.00 82.31 70 GLY A O 1
ATOM 522 N N . THR A 1 71 ? -9.778 -1.046 -6.189 1.00 85.75 71 THR A N 1
ATOM 523 C CA . THR A 1 71 ? -9.364 0.049 -7.068 1.00 85.75 71 THR A CA 1
ATOM 524 C C . THR A 1 71 ? -8.147 0.773 -6.513 1.00 85.75 71 THR A C 1
ATOM 526 O O . THR A 1 71 ? -7.220 1.055 -7.268 1.00 85.75 71 THR A O 1
ATOM 529 N N . TYR A 1 72 ? -8.065 0.987 -5.194 1.00 81.75 72 TYR A N 1
ATOM 530 C CA . TYR A 1 72 ? -6.905 1.637 -4.569 1.00 81.75 72 TYR A CA 1
ATOM 531 C C . TYR A 1 72 ? -5.580 0.956 -4.922 1.00 81.75 72 TYR A C 1
ATOM 533 O O . TYR A 1 72 ? -4.598 1.649 -5.182 1.00 81.75 72 TYR A O 1
ATOM 541 N N . GLY A 1 73 ? -5.549 -0.378 -5.008 1.00 82.56 73 GLY A N 1
ATOM 542 C CA . GLY A 1 73 ? -4.364 -1.108 -5.465 1.00 82.56 73 GLY A CA 1
ATOM 543 C C . GLY A 1 73 ? -3.948 -0.681 -6.873 1.00 82.56 73 GLY A C 1
ATOM 544 O O . GLY A 1 73 ? -2.796 -0.310 -7.097 1.00 82.56 73 GLY A O 1
ATOM 545 N N . CYS A 1 74 ? -4.898 -0.639 -7.808 1.00 83.50 74 CYS A N 1
ATOM 546 C CA . CYS A 1 74 ? -4.654 -0.146 -9.162 1.00 83.50 74 CYS A CA 1
ATOM 547 C C . CYS A 1 74 ? -4.171 1.313 -9.169 1.00 83.50 74 CYS A C 1
ATOM 549 O O . CYS A 1 74 ? -3.262 1.637 -9.929 1.00 83.50 74 CYS A O 1
ATOM 551 N N . LEU A 1 75 ? -4.726 2.184 -8.319 1.00 82.75 75 LEU A N 1
ATOM 552 C CA . LEU A 1 75 ? -4.325 3.596 -8.238 1.00 82.75 75 LEU A CA 1
ATOM 553 C C . LEU A 1 75 ? -2.900 3.768 -7.718 1.00 82.75 75 LEU A C 1
ATOM 555 O O . LEU A 1 75 ? -2.112 4.491 -8.323 1.00 82.75 75 LEU A O 1
ATOM 559 N N . LEU A 1 76 ? -2.542 3.061 -6.647 1.00 82.81 76 LEU A N 1
ATOM 560 C CA . LEU A 1 76 ? -1.194 3.090 -6.077 1.00 82.81 76 LEU A CA 1
ATOM 561 C C . LEU A 1 76 ? -0.147 2.564 -7.071 1.00 82.81 76 LEU A C 1
ATOM 563 O O . LEU A 1 76 ? 0.973 3.078 -7.146 1.00 82.81 76 LEU A O 1
ATOM 567 N N . PHE A 1 77 ? -0.509 1.567 -7.882 1.00 82.12 77 PHE A N 1
ATOM 568 C CA . PHE A 1 77 ? 0.384 1.054 -8.918 1.00 82.12 77 PHE A CA 1
ATOM 569 C C . PHE A 1 77 ? 0.577 2.019 -10.098 1.00 82.12 77 PHE A C 1
ATOM 571 O O . PHE A 1 77 ? 1.629 1.959 -10.731 1.00 82.12 77 PHE A O 1
ATOM 578 N N . LYS A 1 78 ? -0.341 2.961 -10.367 1.00 80.75 78 LYS A N 1
ATOM 579 C CA . LYS A 1 78 ? -0.138 3.995 -11.408 1.00 80.75 78 LYS A CA 1
ATOM 580 C C . LYS A 1 78 ? 1.093 4.857 -11.127 1.00 80.75 78 LYS A C 1
ATOM 582 O O . LYS A 1 78 ? 1.902 5.059 -12.030 1.00 80.75 78 LYS A O 1
ATOM 587 N N . ALA A 1 79 ? 1.275 5.284 -9.878 1.00 80.12 79 ALA A N 1
ATOM 588 C CA . ALA A 1 79 ? 2.474 6.012 -9.466 1.00 80.12 79 ALA A CA 1
ATOM 589 C C . ALA A 1 79 ? 3.741 5.143 -9.599 1.00 80.12 79 ALA A C 1
ATOM 591 O O . ALA A 1 79 ? 4.770 5.601 -10.091 1.00 80.12 79 ALA A O 1
ATOM 592 N N . ASN A 1 80 ? 3.656 3.851 -9.259 1.00 81.56 80 ASN A N 1
ATOM 593 C CA . ASN A 1 80 ? 4.780 2.921 -9.426 1.00 81.56 80 ASN A CA 1
ATOM 594 C C . ASN A 1 80 ? 5.173 2.711 -10.895 1.00 81.56 80 ASN A C 1
ATOM 596 O O . ASN A 1 80 ? 6.361 2.611 -11.191 1.00 81.56 80 ASN A O 1
ATOM 600 N N . PHE A 1 81 ? 4.222 2.699 -11.835 1.00 80.06 81 PHE A N 1
ATOM 601 C CA . PHE A 1 81 ? 4.560 2.628 -13.260 1.00 80.06 81 PHE A CA 1
ATOM 602 C C . PHE A 1 81 ? 5.380 3.835 -13.723 1.00 80.06 81 PHE A C 1
ATOM 604 O O . PHE A 1 81 ? 6.307 3.661 -14.508 1.00 80.06 81 PHE A O 1
ATOM 611 N N . ARG A 1 82 ? 5.121 5.037 -13.194 1.00 78.25 82 ARG A N 1
ATOM 612 C CA . ARG A 1 82 ? 5.959 6.216 -13.470 1.00 78.25 82 ARG A CA 1
ATOM 613 C C . ARG A 1 82 ? 7.370 6.072 -12.908 1.00 78.25 82 ARG A C 1
ATOM 615 O O . ARG A 1 82 ? 8.343 6.427 -13.571 1.00 78.25 82 ARG A O 1
ATOM 622 N N . VAL A 1 83 ? 7.498 5.483 -11.720 1.00 82.31 83 VAL A N 1
ATOM 623 C CA . VAL A 1 83 ? 8.812 5.129 -11.166 1.00 82.31 83 VAL A CA 1
ATOM 624 C C . VAL A 1 83 ? 9.520 4.127 -12.081 1.00 82.31 83 VAL A C 1
ATOM 626 O O . VAL A 1 83 ? 10.689 4.329 -12.395 1.00 82.31 83 VAL A O 1
ATOM 629 N N . PHE A 1 84 ? 8.829 3.107 -12.596 1.00 79.19 84 PHE A N 1
ATOM 630 C CA . PHE A 1 84 ? 9.414 2.185 -13.575 1.00 79.19 84 PHE A CA 1
ATOM 631 C C . PHE A 1 84 ? 9.847 2.894 -14.859 1.00 79.19 84 PHE A C 1
ATOM 633 O O . PHE A 1 84 ? 10.962 2.662 -15.317 1.00 79.19 84 PHE A O 1
ATOM 640 N N . GLU A 1 85 ? 9.036 3.805 -15.400 1.00 78.88 85 GLU A N 1
ATOM 641 C CA . GLU A 1 85 ? 9.400 4.613 -16.572 1.00 78.88 85 GLU A CA 1
ATOM 642 C C . GLU A 1 85 ? 10.691 5.414 -16.346 1.00 78.88 85 GLU A C 1
ATOM 644 O O . GLU A 1 85 ? 11.518 5.521 -17.256 1.00 78.88 85 GLU A O 1
ATOM 649 N N . SER A 1 86 ? 10.930 5.902 -15.123 1.00 79.81 86 SER A N 1
ATOM 650 C CA . SER A 1 86 ? 12.172 6.606 -14.773 1.00 79.81 86 SER A CA 1
ATOM 651 C C . SER A 1 86 ? 13.429 5.734 -14.933 1.00 79.81 86 SER A C 1
ATOM 653 O O . SER A 1 86 ? 14.518 6.249 -15.205 1.00 79.81 86 SER A O 1
ATOM 655 N N . PHE A 1 87 ? 13.292 4.404 -14.852 1.00 81.50 87 PHE A N 1
ATOM 656 C CA . PHE A 1 87 ? 14.411 3.472 -14.997 1.00 81.50 87 PHE A CA 1
ATOM 657 C C . PHE A 1 87 ? 14.901 3.366 -16.440 1.00 81.50 87 PHE A C 1
ATOM 659 O O . PHE A 1 87 ? 16.028 2.919 -16.654 1.00 81.50 87 PHE A O 1
ATOM 666 N N . ALA A 1 88 ? 14.110 3.806 -17.427 1.00 82.31 88 ALA A N 1
ATOM 667 C CA . ALA A 1 88 ? 14.472 3.726 -18.840 1.00 82.31 88 ALA A CA 1
ATOM 668 C C . ALA A 1 88 ? 15.828 4.386 -19.130 1.00 82.31 88 ALA A C 1
ATOM 670 O O . ALA A 1 88 ? 16.644 3.832 -19.867 1.00 82.31 88 ALA A O 1
ATOM 671 N N . LYS A 1 89 ? 16.118 5.525 -18.484 1.00 79.81 89 LYS A N 1
ATOM 672 C CA . LYS A 1 89 ? 17.400 6.232 -18.636 1.00 79.81 89 LYS A CA 1
ATOM 673 C C . LYS A 1 89 ? 18.594 5.405 -18.149 1.00 79.81 89 LYS A C 1
ATOM 675 O O . LYS A 1 89 ? 19.675 5.512 -18.716 1.00 79.81 89 LYS A O 1
ATOM 680 N N . ILE A 1 90 ? 18.407 4.621 -17.089 1.00 85.62 90 ILE A N 1
ATOM 681 C CA . ILE A 1 90 ? 19.471 3.834 -16.452 1.00 85.62 90 ILE A CA 1
ATOM 682 C C . ILE A 1 90 ? 19.641 2.487 -17.161 1.00 85.62 90 ILE A C 1
ATOM 684 O O . ILE A 1 90 ? 20.762 2.039 -17.378 1.00 85.62 90 ILE A O 1
ATOM 688 N N . LEU A 1 91 ? 18.532 1.842 -17.528 1.00 82.75 91 LEU A N 1
ATOM 689 C CA . LEU A 1 91 ? 18.530 0.497 -18.101 1.00 82.75 91 LEU A CA 1
ATOM 690 C C . LEU A 1 91 ? 18.820 0.476 -19.606 1.00 82.75 91 LEU A C 1
ATOM 692 O O . LEU A 1 91 ? 19.223 -0.569 -20.118 1.00 82.75 91 LEU A O 1
ATOM 696 N N . GLY A 1 92 ? 18.624 1.593 -20.317 1.00 89.88 92 GLY A N 1
ATOM 697 C CA . GLY A 1 92 ? 18.845 1.676 -21.761 1.00 89.88 92 GLY A CA 1
ATOM 698 C C . GLY A 1 92 ? 18.106 0.559 -22.502 1.00 89.88 92 GLY A C 1
ATOM 699 O O . GLY A 1 92 ? 16.909 0.351 -22.300 1.00 89.88 92 GLY A O 1
ATOM 700 N N . ASP A 1 93 ? 18.836 -0.224 -23.295 1.00 88.88 93 ASP A N 1
ATOM 701 C CA . ASP A 1 93 ? 18.285 -1.326 -24.097 1.00 88.88 93 ASP A CA 1
ATOM 702 C C . ASP A 1 93 ? 17.636 -2.445 -23.260 1.00 88.88 93 ASP A C 1
ATOM 704 O O . ASP A 1 93 ? 16.824 -3.215 -23.773 1.00 88.88 93 ASP A O 1
ATOM 708 N N . LYS A 1 94 ? 17.953 -2.538 -21.961 1.00 85.06 94 LYS A N 1
ATOM 709 C CA . LYS A 1 94 ? 17.371 -3.527 -21.038 1.00 85.06 94 LYS A CA 1
ATOM 710 C C . LYS A 1 94 ? 16.027 -3.114 -20.452 1.00 85.06 94 LYS A C 1
ATOM 712 O O . LYS A 1 94 ? 15.376 -3.928 -19.799 1.00 85.06 94 LYS A O 1
ATOM 717 N N . TYR A 1 95 ? 15.582 -1.885 -20.698 1.00 83.81 95 TYR A N 1
ATOM 718 C CA . TYR A 1 95 ? 14.284 -1.418 -20.224 1.00 83.81 95 TYR A CA 1
ATOM 719 C C . TYR A 1 95 ? 13.126 -2.250 -20.793 1.00 83.81 95 TYR A C 1
ATOM 721 O O . TYR A 1 95 ? 12.218 -2.632 -20.057 1.00 83.81 95 TYR A O 1
ATOM 729 N N . ASP A 1 96 ? 13.188 -2.596 -22.083 1.00 84.19 96 ASP A N 1
ATOM 730 C CA . ASP A 1 96 ? 12.130 -3.360 -22.757 1.00 84.19 96 ASP A CA 1
ATOM 731 C C . ASP A 1 96 ? 12.041 -4.803 -22.217 1.00 84.19 96 ASP A C 1
ATOM 733 O O . ASP A 1 96 ? 10.953 -5.378 -22.155 1.00 84.19 96 ASP A O 1
ATOM 737 N N . ASP A 1 97 ?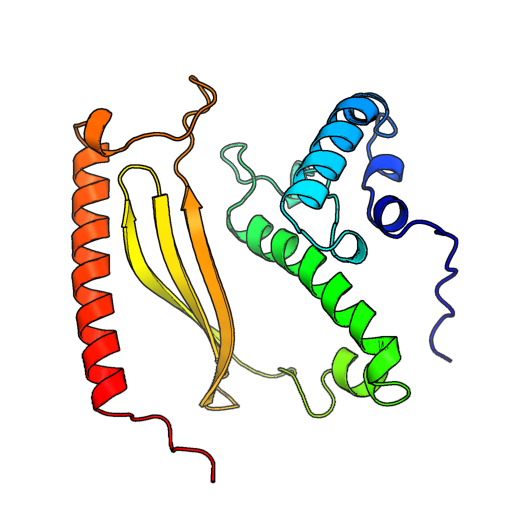 13.166 -5.369 -21.758 1.00 84.44 97 ASP A N 1
ATOM 738 C CA . ASP A 1 97 ? 13.202 -6.672 -21.085 1.00 84.44 97 ASP A CA 1
ATOM 739 C C . ASP A 1 97 ? 12.486 -6.606 -19.725 1.00 84.44 97 ASP A C 1
ATOM 741 O O . ASP A 1 97 ? 11.624 -7.443 -19.455 1.00 84.44 97 ASP A O 1
ATOM 745 N N . LEU A 1 98 ? 12.769 -5.589 -18.899 1.00 81.12 98 LEU A N 1
ATOM 746 C CA . LEU A 1 98 ? 12.088 -5.382 -17.612 1.00 81.12 98 LEU A CA 1
ATOM 747 C C . LEU A 1 98 ? 10.583 -5.148 -17.805 1.00 81.12 98 LEU A C 1
ATOM 749 O O . LEU A 1 98 ? 9.765 -5.809 -17.168 1.00 81.12 98 LEU A O 1
ATOM 753 N N . TYR A 1 99 ? 10.213 -4.247 -18.717 1.00 76.06 99 TYR A N 1
ATOM 754 C CA . TYR A 1 99 ? 8.817 -3.881 -18.965 1.00 76.06 99 TYR A CA 1
ATOM 755 C C . TYR A 1 99 ? 7.984 -5.068 -19.472 1.00 76.06 99 TYR A C 1
ATOM 757 O O . TYR A 1 99 ? 6.800 -5.190 -19.165 1.00 76.06 99 TYR A O 1
ATOM 765 N N . ARG A 1 100 ? 8.606 -5.981 -20.227 1.00 79.25 100 ARG A N 1
ATOM 766 C CA . ARG A 1 100 ? 7.965 -7.198 -20.749 1.00 79.25 100 ARG A CA 1
ATOM 767 C C . ARG A 1 100 ? 8.161 -8.420 -19.855 1.00 79.25 100 ARG A C 1
ATOM 769 O O . ARG A 1 100 ? 7.876 -9.530 -20.307 1.00 79.25 100 ARG A O 1
ATOM 776 N N . ALA A 1 101 ? 8.676 -8.235 -18.639 1.00 78.38 101 ALA A N 1
ATOM 777 C CA . ALA A 1 101 ? 8.990 -9.303 -17.694 1.00 78.38 101 ALA A CA 1
ATOM 778 C C . ALA A 1 101 ? 9.870 -10.426 -18.296 1.00 78.38 101 ALA A C 1
ATOM 780 O O . ALA A 1 101 ? 9.747 -11.603 -17.952 1.00 78.38 101 ALA A O 1
ATOM 781 N N . ARG A 1 102 ? 10.785 -10.081 -19.213 1.00 78.94 102 ARG A N 1
ATOM 782 C CA . ARG A 1 102 ? 11.775 -11.003 -19.788 1.00 78.94 102 ARG A CA 1
ATOM 783 C C . ARG A 1 102 ? 12.959 -11.121 -18.833 1.00 78.94 102 ARG A C 1
ATOM 785 O O . ARG A 1 102 ? 13.947 -10.404 -18.942 1.00 78.94 102 ARG A O 1
ATOM 792 N N . GLY A 1 103 ? 12.837 -12.036 -17.876 1.00 77.62 103 GLY A N 1
ATOM 793 C CA . GLY A 1 103 ? 13.867 -12.350 -16.884 1.00 77.62 103 GLY A CA 1
ATOM 794 C C . GLY A 1 103 ? 13.509 -11.855 -15.486 1.00 77.62 103 GLY A C 1
ATOM 795 O O . GLY A 1 103 ? 13.424 -12.667 -14.571 1.00 77.62 103 GLY A O 1
ATOM 796 N N . VAL A 1 104 ? 13.255 -10.553 -15.321 1.00 72.19 104 VAL A N 1
ATOM 797 C CA . VAL A 1 104 ? 12.832 -9.966 -14.036 1.00 72.19 104 VAL A CA 1
ATOM 798 C C . VAL A 1 104 ? 11.343 -9.639 -14.097 1.00 72.19 104 VAL A C 1
ATOM 800 O O . VAL A 1 104 ? 10.948 -8.697 -14.777 1.00 72.19 104 VAL A O 1
ATOM 803 N N . GLY A 1 105 ? 10.517 -10.423 -13.403 1.00 70.69 105 GLY A N 1
ATOM 804 C CA . GLY A 1 105 ? 9.075 -10.197 -13.297 1.00 70.69 105 GLY A CA 1
ATOM 805 C C . GLY A 1 105 ? 8.271 -11.487 -13.129 1.00 70.69 105 GLY A C 1
ATOM 806 O O . GLY A 1 105 ? 8.801 -12.594 -13.208 1.00 70.69 105 GLY A O 1
ATOM 807 N N . VAL A 1 106 ? 6.968 -11.341 -12.892 1.00 62.47 106 VAL A N 1
ATOM 808 C CA . VAL A 1 106 ? 6.016 -12.462 -12.883 1.00 62.47 106 VAL A CA 1
ATOM 809 C C . VAL A 1 106 ? 5.385 -12.563 -14.260 1.00 62.47 106 VAL A C 1
ATOM 811 O O . VAL A 1 106 ? 4.901 -11.569 -14.794 1.00 62.47 106 VAL A O 1
ATOM 814 N N . VAL A 1 107 ? 5.387 -13.764 -14.834 1.00 75.38 107 VAL A N 1
ATOM 815 C CA . VAL A 1 107 ? 4.865 -14.025 -16.179 1.00 75.38 107 VAL A CA 1
ATOM 816 C C . VAL A 1 107 ? 3.758 -15.068 -16.145 1.00 75.38 107 VAL A C 1
ATOM 818 O O . VAL A 1 107 ? 3.796 -16.015 -15.363 1.00 75.38 107 VAL A O 1
ATOM 821 N N . TYR A 1 108 ? 2.785 -14.912 -17.037 1.00 61.38 108 TYR A N 1
ATOM 822 C CA . TYR A 1 108 ? 1.757 -15.916 -17.286 1.00 61.38 108 TYR A CA 1
ATOM 823 C C . TYR A 1 108 ? 2.346 -17.171 -17.977 1.00 61.38 108 TYR A C 1
ATOM 825 O O . TYR A 1 108 ? 3.241 -17.030 -18.817 1.00 61.38 108 TYR A O 1
ATOM 833 N N . PRO A 1 109 ? 1.825 -18.388 -17.715 1.00 76.69 109 PRO A N 1
ATOM 834 C CA . PRO A 1 109 ? 0.851 -18.725 -16.677 1.00 76.69 109 PRO A CA 1
ATOM 835 C C . PRO A 1 109 ? 1.513 -18.915 -15.304 1.00 76.69 109 PRO A C 1
ATOM 837 O O . PRO A 1 109 ? 2.575 -19.536 -15.189 1.00 76.69 109 PRO A O 1
ATOM 840 N N . ASP A 1 110 ? 0.840 -18.404 -14.272 1.00 77.25 110 ASP A N 1
ATOM 841 C CA . ASP A 1 110 ? 1.164 -18.582 -12.855 1.00 77.25 110 ASP A CA 1
ATOM 842 C C . ASP A 1 110 ? -0.117 -18.441 -12.010 1.00 77.25 110 ASP A C 1
ATOM 844 O O . ASP A 1 110 ? -1.107 -17.868 -12.471 1.00 77.25 110 ASP A O 1
ATOM 848 N N . CYS A 1 111 ? -0.101 -18.958 -10.783 1.00 77.12 111 CYS A N 1
ATOM 849 C CA . CYS A 1 111 ? -1.151 -18.764 -9.787 1.00 77.12 111 CYS A CA 1
ATOM 850 C C . CYS A 1 111 ? -0.557 -18.026 -8.586 1.00 77.12 111 CYS A C 1
ATOM 852 O O . CYS A 1 111 ? 0.535 -18.365 -8.124 1.00 77.12 111 CYS A O 1
ATOM 854 N N . LEU A 1 112 ? -1.263 -17.002 -8.105 1.00 81.75 112 LEU A N 1
ATOM 855 C CA . LEU A 1 112 ? -0.764 -16.120 -7.058 1.00 81.75 112 LEU A CA 1
ATOM 856 C C . LEU A 1 112 ? -1.571 -16.290 -5.769 1.00 81.75 112 LEU A C 1
ATOM 858 O O . LEU A 1 112 ? -2.794 -16.156 -5.782 1.00 81.75 112 LEU A O 1
ATOM 862 N N . LEU A 1 113 ? -0.884 -16.528 -4.650 1.00 79.38 113 LEU A N 1
ATOM 863 C CA . LEU A 1 113 ? -1.465 -16.414 -3.311 1.00 79.38 11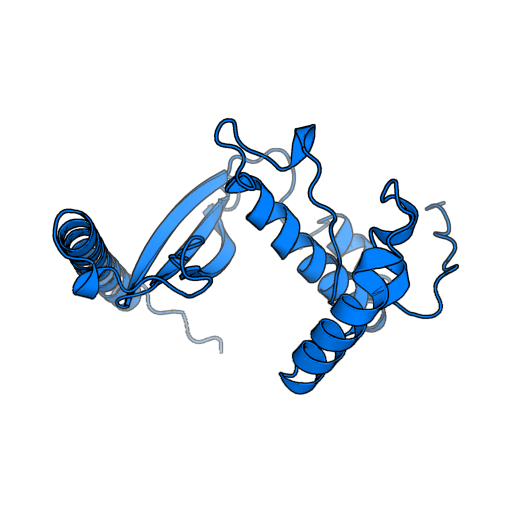3 LEU A CA 1
ATOM 864 C C . LEU A 1 113 ? -1.233 -14.998 -2.793 1.00 79.38 113 LEU A C 1
ATOM 866 O O . LEU A 1 113 ? -0.096 -14.547 -2.685 1.00 79.38 113 LEU A O 1
ATOM 870 N N . ILE A 1 114 ? -2.312 -14.318 -2.431 1.00 85.56 114 ILE A N 1
ATOM 871 C CA . ILE A 1 114 ? -2.266 -12.978 -1.850 1.00 85.56 114 ILE A CA 1
ATOM 872 C C . ILE A 1 114 ? -2.637 -13.115 -0.378 1.00 85.56 114 ILE A C 1
ATOM 874 O O . ILE A 1 114 ? -3.700 -13.641 -0.051 1.00 85.56 114 ILE A O 1
ATOM 878 N N . ALA A 1 115 ? -1.758 -12.663 0.510 1.00 85.44 115 ALA A N 1
ATOM 879 C CA . ALA A 1 115 ? -1.966 -12.748 1.948 1.00 85.44 115 ALA A CA 1
ATOM 880 C C . ALA A 1 115 ? -1.572 -11.440 2.629 1.00 85.44 115 ALA A C 1
ATOM 882 O O . ALA A 1 115 ? -0.625 -10.776 2.217 1.00 85.44 115 ALA A O 1
ATOM 883 N N . ALA A 1 116 ? -2.292 -11.095 3.690 1.00 91.31 116 ALA A N 1
ATOM 884 C CA . ALA A 1 116 ? -2.088 -9.883 4.463 1.00 91.31 116 ALA A CA 1
ATOM 885 C C . ALA A 1 116 ? -1.788 -10.230 5.923 1.00 91.31 116 ALA A C 1
ATOM 887 O O . ALA A 1 116 ? -2.443 -11.092 6.513 1.00 91.31 116 ALA A O 1
ATOM 888 N N . ARG A 1 117 ? -0.830 -9.525 6.525 1.00 93.31 117 ARG A N 1
ATOM 889 C CA . ARG A 1 117 ? -0.616 -9.512 7.975 1.00 93.31 117 ARG A CA 1
ATOM 890 C C . ARG A 1 117 ? -0.716 -8.085 8.493 1.00 93.31 117 ARG A C 1
ATOM 892 O O . ARG A 1 117 ? -0.039 -7.192 7.995 1.00 93.31 117 ARG A O 1
ATOM 899 N N . ILE A 1 118 ? -1.516 -7.884 9.530 1.00 95.12 118 ILE A N 1
ATOM 900 C CA . ILE A 1 118 ? -1.493 -6.643 10.311 1.00 95.12 118 ILE A CA 1
ATOM 901 C C . ILE A 1 118 ? -0.280 -6.729 11.232 1.00 95.12 118 ILE A C 1
ATOM 903 O O . ILE A 1 118 ? -0.071 -7.788 11.811 1.00 95.12 118 ILE A O 1
ATOM 907 N N . SER A 1 119 ? 0.530 -5.685 11.366 1.00 93.38 119 SER A N 1
ATOM 908 C CA . SER A 1 119 ? 1.672 -5.699 12.301 1.00 93.38 119 SER A CA 1
ATOM 909 C C . SER A 1 119 ? 1.611 -4.616 13.367 1.00 93.38 119 SER A C 1
ATOM 911 O O . SER A 1 119 ? 2.235 -4.772 14.411 1.00 93.38 119 SER A O 1
ATOM 913 N N . GLU A 1 120 ? 0.839 -3.557 13.130 1.00 96.19 120 GLU A N 1
ATOM 914 C CA . GLU A 1 120 ? 0.688 -2.427 14.045 1.00 96.19 120 GLU A CA 1
ATOM 915 C C . GLU A 1 120 ? -0.736 -1.874 13.965 1.00 96.19 120 GLU A C 1
ATOM 917 O O . GLU A 1 120 ? -1.371 -1.916 12.908 1.00 96.19 120 GLU A O 1
ATOM 922 N N . VAL A 1 121 ? -1.254 -1.387 15.092 1.00 97.50 121 VAL A N 1
ATOM 923 C CA . VAL A 1 121 ? -2.595 -0.804 15.198 1.00 97.50 121 VAL A CA 1
ATOM 924 C C . VAL A 1 121 ? -2.515 0.444 16.060 1.00 97.50 121 VAL A C 1
ATOM 926 O O . VAL A 1 121 ? -2.023 0.395 17.186 1.00 97.50 121 VAL A O 1
ATOM 929 N N . HIS A 1 122 ? -3.025 1.542 15.520 1.00 97.62 122 HIS A N 1
ATOM 930 C CA . HIS A 1 122 ? -3.234 2.806 16.208 1.00 97.62 122 HIS A CA 1
ATOM 931 C C . HIS A 1 122 ? -4.739 3.070 16.348 1.00 97.62 122 HIS A C 1
ATOM 933 O O . HIS A 1 122 ? -5.549 2.408 15.690 1.00 97.62 122 HIS A O 1
ATOM 939 N N . PRO A 1 123 ? -5.139 4.075 17.144 1.00 97.31 123 PRO A N 1
ATOM 940 C CA . PRO A 1 123 ? -6.549 4.398 17.307 1.00 97.31 123 PRO A CA 1
ATOM 941 C C . PRO A 1 123 ? -7.267 4.760 16.000 1.00 97.31 123 PRO A C 1
ATOM 943 O O . PRO A 1 123 ? -8.466 4.529 15.903 1.00 97.31 123 PRO A O 1
ATOM 946 N N . ASP A 1 124 ? -6.565 5.298 14.999 1.00 97.06 124 ASP A N 1
ATOM 947 C CA . ASP A 1 124 ? -7.148 5.807 13.751 1.00 97.06 124 ASP A CA 1
ATOM 948 C C . ASP A 1 124 ? -6.766 5.025 12.485 1.00 97.06 124 ASP A C 1
ATOM 950 O O . ASP A 1 124 ? -7.256 5.325 11.393 1.00 97.06 124 ASP A O 1
ATOM 954 N N . ARG A 1 125 ? -5.890 4.022 12.597 1.00 97.06 125 ARG A N 1
ATOM 955 C CA . ARG A 1 125 ? -5.357 3.272 11.452 1.00 97.06 125 ARG A CA 1
ATOM 956 C C . ARG A 1 125 ? -4.725 1.952 11.872 1.00 97.06 125 ARG A C 1
ATOM 958 O O . ARG A 1 125 ? -4.329 1.782 13.020 1.00 97.06 125 ARG A O 1
ATOM 965 N N . TYR A 1 126 ? -4.532 1.042 10.926 1.00 97.38 126 TYR A N 1
ATOM 966 C CA . TYR A 1 126 ? -3.685 -0.139 11.125 1.00 97.38 126 TYR A CA 1
ATOM 967 C C . TYR A 1 126 ? -2.647 -0.268 10.012 1.00 97.38 126 TYR A C 1
ATOM 969 O O . TYR A 1 126 ? -2.918 0.084 8.865 1.00 97.38 126 TYR A O 1
ATOM 977 N N . PHE A 1 127 ? -1.459 -0.770 10.347 1.00 96.44 127 PHE A N 1
ATOM 978 C CA . PHE A 1 127 ? -0.407 -1.080 9.385 1.00 96.44 127 PHE A CA 1
ATOM 979 C C . PHE A 1 127 ? -0.527 -2.529 8.930 1.00 96.44 127 PHE A C 1
ATOM 981 O O . PHE A 1 127 ? -0.584 -3.455 9.748 1.00 96.44 127 PHE A O 1
ATOM 988 N N . CYS A 1 128 ? -0.531 -2.732 7.619 1.00 93.56 128 CYS A N 1
ATOM 989 C CA . CYS A 1 128 ? -0.637 -4.042 7.005 1.00 93.56 128 CYS A CA 1
ATOM 990 C C . CYS A 1 128 ? 0.504 -4.262 6.017 1.00 93.56 128 CYS A C 1
ATOM 992 O O . CYS A 1 128 ? 0.874 -3.353 5.280 1.00 93.56 128 CYS A O 1
ATOM 994 N N . VAL A 1 129 ? 1.027 -5.486 5.982 1.00 93.12 129 VAL A N 1
ATOM 995 C CA . VAL A 1 129 ? 1.921 -5.978 4.933 1.00 93.12 129 VAL A CA 1
ATOM 996 C C . VAL A 1 129 ? 1.160 -7.019 4.126 1.00 93.12 129 VAL A C 1
ATOM 998 O O . VAL A 1 129 ? 0.736 -8.038 4.673 1.00 93.12 129 VAL A O 1
ATOM 1001 N N . THR A 1 130 ? 0.987 -6.756 2.839 1.00 91.56 130 THR A N 1
ATOM 1002 C CA . THR A 1 130 ? 0.372 -7.657 1.869 1.00 91.56 130 THR A CA 1
ATOM 1003 C C . THR A 1 130 ? 1.458 -8.227 0.972 1.00 91.56 130 THR A C 1
ATOM 1005 O O . THR A 1 130 ? 2.129 -7.486 0.256 1.00 91.56 130 THR A O 1
ATOM 1008 N N . SER A 1 131 ? 1.615 -9.545 0.984 1.00 90.88 131 SER A N 1
ATOM 1009 C CA . SER A 1 131 ? 2.593 -10.258 0.166 1.00 90.88 131 SER A CA 1
ATOM 1010 C C . SER A 1 131 ? 1.873 -11.078 -0.904 1.00 90.88 131 SER A C 1
ATOM 1012 O O . SER A 1 131 ? 0.864 -11.737 -0.639 1.00 90.88 131 SER A O 1
ATOM 1014 N N . VAL A 1 132 ? 2.415 -11.049 -2.117 1.00 87.88 132 VAL A N 1
ATOM 1015 C CA . VAL A 1 132 ? 1.964 -11.833 -3.266 1.00 87.88 132 VAL A CA 1
ATOM 1016 C C . VAL A 1 132 ? 2.989 -12.925 -3.516 1.00 87.88 132 VAL A C 1
ATOM 1018 O O . VAL A 1 132 ? 4.152 -12.643 -3.799 1.00 87.88 132 VAL A O 1
ATOM 1021 N N . TRP A 1 133 ? 2.557 -14.172 -3.409 1.00 84.81 133 TRP A N 1
ATOM 1022 C CA . TRP A 1 133 ? 3.369 -15.362 -3.603 1.00 84.81 133 TRP A CA 1
ATOM 1023 C C . TRP A 1 133 ? 3.082 -15.977 -4.958 1.00 84.81 133 TRP A C 1
ATOM 1025 O O . TRP A 1 133 ? 1.929 -16.243 -5.283 1.00 84.81 133 TRP A O 1
ATOM 1035 N N . SER A 1 134 ? 4.133 -16.260 -5.716 1.00 83.38 134 SER A N 1
ATOM 1036 C CA . SER A 1 134 ? 4.036 -17.047 -6.940 1.00 83.38 134 SER A CA 1
ATOM 1037 C C . SER A 1 134 ? 4.110 -18.532 -6.611 1.00 83.38 134 SER A C 1
ATOM 1039 O O . SER A 1 134 ? 5.074 -18.988 -5.990 1.00 83.38 134 SER A O 1
ATOM 1041 N N . TYR A 1 135 ? 3.121 -19.308 -7.058 1.00 80.12 135 TYR A N 1
ATOM 1042 C CA . TYR A 1 135 ? 3.175 -20.765 -6.947 1.00 80.12 135 TYR A CA 1
ATOM 1043 C C . TYR A 1 135 ? 4.259 -21.349 -7.844 1.00 80.12 135 TYR A C 1
ATOM 1045 O O . TYR A 1 135 ? 4.914 -22.314 -7.462 1.00 80.12 135 TYR A O 1
ATOM 1053 N N . ARG A 1 136 ? 4.513 -20.768 -9.016 1.00 81.56 136 ARG A N 1
ATOM 1054 C CA . ARG A 1 136 ? 5.567 -21.269 -9.897 1.00 81.56 136 ARG A CA 1
ATOM 1055 C C . ARG A 1 136 ? 6.975 -20.961 -9.385 1.00 81.56 136 ARG A C 1
ATOM 1057 O O . ARG A 1 136 ? 7.855 -21.808 -9.501 1.00 81.56 136 ARG A O 1
ATOM 1064 N N . GLN A 1 137 ? 7.195 -19.765 -8.841 1.00 84.75 137 GLN A N 1
ATOM 1065 C CA . GLN A 1 137 ? 8.502 -19.323 -8.339 1.00 84.75 137 GLN A CA 1
ATOM 1066 C C . GLN A 1 137 ? 8.741 -19.731 -6.879 1.00 84.75 137 GLN A C 1
ATOM 1068 O O . GLN A 1 137 ? 9.875 -19.642 -6.417 1.00 84.75 137 GLN A O 1
ATOM 1073 N N . GLN A 1 138 ? 7.699 -20.175 -6.159 1.00 87.56 138 GLN A N 1
ATOM 1074 C CA . GLN A 1 138 ? 7.750 -20.535 -4.734 1.00 87.56 138 GLN A CA 1
ATOM 1075 C C . GLN A 1 138 ? 8.373 -19.419 -3.876 1.00 87.56 138 GLN A C 1
ATOM 1077 O O . GLN A 1 138 ? 9.151 -19.663 -2.955 1.00 87.56 138 GLN A O 1
ATOM 1082 N N . ALA A 1 139 ? 8.040 -18.170 -4.208 1.00 87.62 139 ALA A N 1
ATOM 1083 C CA . ALA A 1 139 ? 8.621 -16.981 -3.601 1.00 87.62 139 ALA A CA 1
ATOM 1084 C C . ALA A 1 139 ? 7.613 -15.828 -3.551 1.00 87.62 139 ALA A C 1
ATOM 1086 O O . ALA A 1 139 ? 6.668 -15.772 -4.346 1.00 87.62 139 ALA A O 1
ATOM 1087 N N . ILE A 1 140 ? 7.848 -14.886 -2.634 1.00 87.38 140 ILE A N 1
ATOM 1088 C CA . ILE A 1 140 ? 7.189 -13.578 -2.648 1.00 87.38 140 ILE A CA 1
ATOM 1089 C C . ILE A 1 140 ? 7.704 -12.813 -3.867 1.00 87.38 140 ILE A C 1
ATOM 1091 O O . ILE A 1 140 ? 8.901 -12.563 -3.991 1.00 87.38 140 ILE A O 1
ATOM 1095 N N . VAL A 1 141 ? 6.790 -12.450 -4.758 1.00 85.75 141 VAL A N 1
ATOM 1096 C CA . VAL A 1 141 ? 7.074 -11.758 -6.022 1.00 85.75 141 VAL A CA 1
ATOM 1097 C C . VAL A 1 141 ? 6.647 -10.295 -6.013 1.00 85.75 141 VAL A C 1
ATOM 1099 O O . VAL A 1 141 ? 7.129 -9.508 -6.822 1.00 85.75 141 VAL A O 1
ATOM 1102 N N . ALA A 1 142 ? 5.772 -9.919 -5.084 1.00 85.75 142 ALA A N 1
ATOM 1103 C CA . ALA A 1 142 ? 5.473 -8.532 -4.773 1.00 85.75 142 ALA A CA 1
ATOM 1104 C C . ALA A 1 142 ? 5.118 -8.412 -3.293 1.00 85.75 142 ALA A C 1
ATOM 1106 O O . ALA A 1 142 ? 4.518 -9.313 -2.708 1.00 85.75 142 ALA A O 1
ATOM 1107 N N . GLU A 1 143 ? 5.467 -7.285 -2.695 1.00 90.00 143 GLU A N 1
ATOM 1108 C CA . GLU A 1 143 ? 5.055 -6.933 -1.346 1.00 90.00 143 GLU A CA 1
ATOM 1109 C C . GLU A 1 143 ? 4.647 -5.464 -1.339 1.00 90.00 143 GLU A C 1
ATOM 1111 O O . GLU A 1 143 ? 5.288 -4.624 -1.968 1.00 90.00 143 GLU A O 1
ATOM 1116 N N . SER A 1 144 ? 3.558 -5.167 -0.646 1.00 88.31 144 SER A N 1
ATOM 1117 C CA . SER A 1 144 ? 3.104 -3.813 -0.374 1.00 88.31 144 SER A CA 1
ATOM 1118 C C . SER A 1 144 ? 2.865 -3.691 1.118 1.00 88.31 144 SER A C 1
ATOM 1120 O O . SER A 1 144 ? 2.355 -4.617 1.750 1.00 88.31 144 SER A O 1
ATOM 1122 N N . SER A 1 145 ? 3.236 -2.559 1.696 1.00 92.44 145 SER A N 1
ATOM 1123 C CA . SER A 1 145 ? 2.949 -2.264 3.088 1.00 92.44 145 SER A CA 1
ATOM 1124 C C . SER A 1 145 ? 2.463 -0.834 3.237 1.00 92.44 145 SER A C 1
ATOM 1126 O O . SER A 1 145 ? 2.818 0.045 2.451 1.00 92.44 145 SER A O 1
ATOM 1128 N N . GLY A 1 146 ? 1.601 -0.606 4.220 1.00 91.19 146 GLY A N 1
ATOM 1129 C CA . GLY A 1 146 ? 1.039 0.716 4.432 1.00 91.19 146 GLY A CA 1
ATOM 1130 C C . GLY A 1 146 ? -0.031 0.758 5.505 1.00 91.19 146 GLY A C 1
ATOM 1131 O O . GLY A 1 146 ? -0.468 -0.267 6.034 1.00 91.19 146 GLY A O 1
ATOM 1132 N N . TYR A 1 147 ? -0.446 1.984 5.808 1.00 94.12 147 TYR A N 1
ATOM 1133 C CA . TYR A 1 147 ? -1.531 2.259 6.735 1.00 94.12 147 TYR A CA 1
ATOM 1134 C C . TYR A 1 147 ? -2.876 2.284 6.017 1.00 94.12 147 TYR A C 1
ATOM 1136 O O . TYR A 1 147 ? -3.037 2.972 5.010 1.00 94.12 147 TYR A O 1
ATOM 1144 N N . VAL A 1 148 ? -3.858 1.596 6.592 1.00 91.12 148 VAL A N 1
ATOM 1145 C CA . VAL A 1 148 ? -5.274 1.786 6.275 1.00 91.12 148 VAL A CA 1
ATOM 1146 C C . VAL A 1 148 ? -5.870 2.675 7.353 1.00 91.12 148 VAL A C 1
ATOM 1148 O O . VAL A 1 148 ? -5.813 2.331 8.533 1.00 91.12 148 VAL A O 1
ATOM 1151 N N . VAL A 1 149 ? -6.402 3.824 6.945 1.00 94.12 149 VAL A N 1
ATOM 1152 C CA . VAL A 1 149 ? -6.906 4.871 7.841 1.00 94.12 149 VAL A CA 1
ATOM 1153 C C . VAL A 1 149 ? -8.427 4.816 7.902 1.00 94.12 149 VAL A C 1
ATOM 1155 O O . VAL A 1 149 ? -9.089 4.709 6.871 1.00 94.12 149 VAL A O 1
ATOM 1158 N N . PHE A 1 150 ? -8.984 4.933 9.104 1.00 93.88 150 PHE A N 1
ATOM 1159 C CA . PHE A 1 150 ? -10.415 5.133 9.297 1.00 93.88 150 PHE A CA 1
ATOM 1160 C C . PHE A 1 150 ? -10.711 6.632 9.213 1.00 93.88 150 PHE A C 1
ATOM 1162 O O . PHE A 1 150 ? -10.128 7.422 9.950 1.00 93.88 150 PHE A O 1
ATOM 1169 N N . PHE A 1 151 ? -11.600 7.044 8.310 1.00 92.19 151 PHE A N 1
ATOM 1170 C CA . PHE A 1 151 ? -11.952 8.452 8.109 1.00 92.19 151 PHE A CA 1
ATOM 1171 C C . PHE A 1 151 ? -13.424 8.689 8.458 1.00 92.19 151 PHE A C 1
ATOM 1173 O O . PHE A 1 151 ? -14.297 7.966 7.979 1.00 92.19 151 PHE A O 1
ATOM 1180 N N . ASP A 1 152 ? -13.715 9.697 9.285 1.00 91.56 152 ASP A N 1
ATOM 1181 C CA . ASP A 1 152 ? -15.085 10.142 9.541 1.00 91.56 152 ASP A CA 1
ATOM 1182 C C . ASP A 1 152 ? -15.459 11.255 8.558 1.00 91.56 152 ASP A C 1
ATOM 1184 O O . ASP A 1 152 ? -15.133 12.429 8.749 1.00 91.56 152 ASP A O 1
ATOM 1188 N N . TYR A 1 153 ? -16.214 10.885 7.525 1.00 86.75 153 TYR A N 1
ATOM 1189 C CA . TYR A 1 153 ? -16.707 11.811 6.508 1.00 86.75 153 TYR A CA 1
ATOM 1190 C C . TYR A 1 153 ? -17.683 12.869 7.037 1.00 86.75 153 TYR A C 1
ATOM 1192 O O . TYR A 1 153 ? -17.809 13.925 6.426 1.00 86.75 153 TYR A O 1
ATOM 1200 N N . ARG A 1 154 ? -18.355 12.638 8.173 1.00 90.19 154 ARG A N 1
ATOM 1201 C CA . ARG A 1 154 ? -19.251 13.635 8.785 1.00 90.19 154 ARG A CA 1
ATOM 1202 C C . ARG A 1 154 ? -18.463 14.755 9.454 1.00 90.19 154 ARG A C 1
ATOM 1204 O O . ARG A 1 154 ? -18.935 15.886 9.490 1.00 90.19 154 ARG A O 1
ATOM 1211 N N . LYS A 1 155 ? -17.284 14.433 9.996 1.00 90.62 155 LYS A N 1
ATOM 1212 C CA . LYS A 1 155 ? -16.388 15.391 10.664 1.00 90.62 155 LYS A CA 1
ATOM 1213 C C . LYS A 1 155 ? -15.254 15.889 9.767 1.00 90.62 155 LYS A C 1
ATOM 1215 O O . LYS A 1 155 ? -14.593 16.854 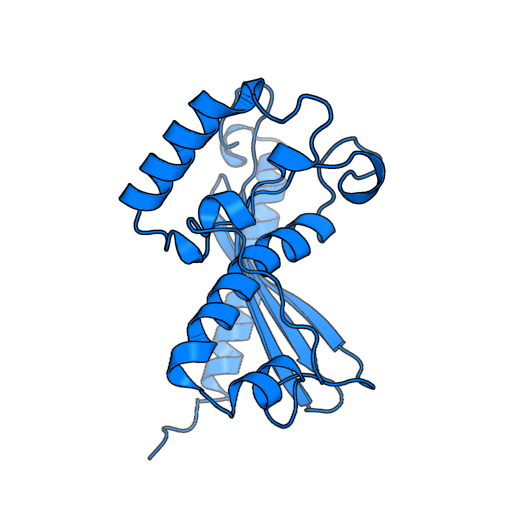10.129 1.00 90.62 155 LYS A O 1
ATOM 1220 N N . GLY A 1 156 ? -15.016 15.241 8.626 1.00 90.19 156 GLY A N 1
ATOM 1221 C CA . GLY A 1 156 ? -13.935 15.596 7.706 1.00 90.19 156 GLY A CA 1
ATOM 1222 C C . GLY A 1 156 ? -12.538 15.341 8.278 1.00 90.19 156 GLY A C 1
ATOM 1223 O O . GLY A 1 156 ? -11.604 16.059 7.934 1.00 90.19 156 GLY A O 1
ATOM 1224 N N . GLN A 1 157 ? -12.384 14.349 9.160 1.00 92.81 157 GLN A N 1
ATOM 1225 C CA . GLN A 1 157 ? -11.114 14.035 9.822 1.00 92.81 157 GLN A CA 1
ATOM 1226 C C . GLN A 1 157 ? -10.945 12.528 10.046 1.00 92.81 157 GLN A C 1
ATOM 1228 O O . GLN A 1 157 ? -11.907 11.764 9.962 1.00 92.81 157 GLN A O 1
ATOM 1233 N N . VAL A 1 158 ? -9.727 12.097 10.381 1.00 94.94 158 VAL A N 1
ATOM 1234 C CA . VAL A 1 158 ? -9.459 10.706 10.777 1.00 94.94 158 VAL A CA 1
ATOM 1235 C C . VAL A 1 158 ? -10.255 10.326 12.034 1.00 94.94 158 VAL A C 1
ATOM 1237 O O . VAL A 1 158 ? -10.425 11.130 12.952 1.00 94.94 158 VAL A O 1
ATOM 1240 N N . ALA A 1 159 ? -10.792 9.108 12.056 1.00 94.94 159 ALA A N 1
ATOM 1241 C CA . ALA A 1 159 ? -11.662 8.604 13.110 1.00 94.94 159 ALA A CA 1
ATOM 1242 C C . ALA A 1 159 ? -10.846 7.869 14.177 1.00 94.94 159 ALA A C 1
ATOM 1244 O O . ALA A 1 159 ? -10.186 6.884 13.869 1.00 94.94 159 ALA A O 1
ATOM 1245 N N . ASN A 1 160 ? -10.936 8.295 15.439 1.00 96.69 160 ASN A N 1
ATOM 1246 C CA . ASN A 1 160 ? -10.329 7.579 16.560 1.00 96.69 160 ASN A CA 1
ATOM 1247 C C . ASN A 1 160 ? -11.282 6.481 17.069 1.00 96.69 160 ASN A C 1
ATOM 1249 O O . ASN A 1 160 ? -12.221 6.750 17.815 1.00 96.69 160 ASN A O 1
ATOM 1253 N N . LEU A 1 161 ? -11.023 5.226 16.705 1.00 94.75 161 LEU A N 1
ATOM 1254 C CA . LEU A 1 161 ? -11.862 4.081 17.060 1.00 94.75 161 LEU A CA 1
ATOM 1255 C C . LEU A 1 161 ? -12.006 3.870 18.576 1.00 94.75 161 LEU A C 1
ATOM 1257 O O . LEU A 1 161 ? -13.045 3.393 19.030 1.00 94.75 161 LEU A O 1
ATOM 1261 N N . THR A 1 162 ? -10.990 4.237 19.363 1.00 96.00 162 THR A N 1
ATOM 1262 C CA . THR A 1 162 ? -11.036 4.105 20.829 1.00 96.00 162 THR A CA 1
ATOM 1263 C C . THR A 1 162 ? -11.937 5.156 21.475 1.00 96.00 162 THR A C 1
ATOM 1265 O O . THR A 1 162 ? -12.681 4.829 22.396 1.00 96.00 162 THR A O 1
ATOM 1268 N N . GLU A 1 163 ? -11.946 6.385 20.950 1.00 96.25 163 GLU A N 1
ATOM 1269 C CA . GLU A 1 163 ? -12.819 7.468 21.425 1.00 96.25 163 GLU A CA 1
ATOM 1270 C C . GLU A 1 163 ? -14.277 7.270 21.002 1.00 96.25 163 GLU A C 1
ATOM 1272 O O . GLU A 1 163 ? -15.186 7.608 21.756 1.00 96.25 163 GLU A O 1
ATOM 1277 N N . TYR A 1 164 ? -14.518 6.702 19.814 1.00 92.44 164 TYR A N 1
ATOM 1278 C CA . TYR A 1 164 ? -15.880 6.412 19.342 1.00 92.44 164 TYR A CA 1
ATOM 1279 C C . TYR A 1 164 ? -16.572 5.359 20.217 1.00 92.44 164 TYR A C 1
ATOM 1281 O O . TYR A 1 164 ? -17.801 5.333 20.285 1.00 92.44 164 TYR A O 1
ATOM 1289 N N . GLY A 1 165 ? -15.797 4.519 20.910 1.00 92.62 165 GLY A N 1
ATOM 1290 C CA . GLY A 1 165 ? -16.318 3.539 21.852 1.00 92.62 165 GLY A CA 1
ATOM 1291 C C . GLY A 1 165 ? -17.146 2.434 21.189 1.00 92.62 165 GLY A C 1
ATOM 1292 O O . GLY A 1 165 ? -17.140 2.247 19.968 1.00 92.62 165 GLY A O 1
ATOM 1293 N N . GLY A 1 166 ? -17.853 1.663 22.019 1.00 95.38 166 GLY A N 1
ATOM 1294 C CA . GLY A 1 166 ? -18.746 0.589 21.577 1.00 95.38 166 GLY A CA 1
ATOM 1295 C C . GLY A 1 166 ? -18.078 -0.386 20.601 1.00 95.38 166 GLY A C 1
ATOM 1296 O O . GLY A 1 166 ? -16.949 -0.827 20.813 1.00 95.38 166 GLY A O 1
ATOM 1297 N N . VAL A 1 167 ? -18.763 -0.671 19.491 1.00 96.06 167 VAL A N 1
ATOM 1298 C CA . VAL A 1 167 ? -18.286 -1.613 18.463 1.00 96.06 167 VAL A CA 1
ATOM 1299 C C . VAL A 1 167 ? -16.977 -1.178 17.791 1.00 96.06 167 VAL A C 1
ATOM 1301 O O . VAL A 1 167 ? -16.230 -2.028 17.312 1.00 96.06 167 VAL A O 1
ATOM 1304 N N . TYR A 1 168 ? -16.658 0.120 17.772 1.00 95.88 168 TYR A N 1
ATOM 1305 C CA . TYR A 1 168 ? -15.404 0.621 17.199 1.00 95.88 168 TYR A CA 1
ATOM 1306 C C . TYR A 1 168 ? -14.215 0.370 18.131 1.00 95.88 168 TYR A C 1
ATOM 1308 O O . TYR A 1 168 ? -13.146 -0.032 17.670 1.00 95.88 168 TYR A O 1
ATOM 1316 N N . ALA A 1 169 ? -14.416 0.499 19.444 1.00 95.94 169 ALA A N 1
ATOM 1317 C CA . ALA A 1 169 ? -13.412 0.097 20.427 1.00 95.94 169 ALA A CA 1
ATOM 1318 C C . ALA A 1 169 ? -13.196 -1.428 20.425 1.00 95.94 169 ALA A C 1
ATOM 1320 O O . ALA A 1 169 ? -12.065 -1.897 20.581 1.00 95.94 169 ALA A O 1
ATOM 1321 N N . ASP A 1 170 ? -14.257 -2.208 20.191 1.00 96.81 170 ASP A N 1
ATOM 1322 C CA . ASP A 1 170 ? -14.160 -3.661 20.021 1.00 96.81 170 ASP A CA 1
ATOM 1323 C C . ASP A 1 170 ? -13.379 -4.045 18.757 1.00 96.81 170 ASP A C 1
ATOM 1325 O O . ASP A 1 170 ? -12.507 -4.915 18.824 1.00 96.81 170 ASP A O 1
ATOM 1329 N N . LEU A 1 171 ? -13.622 -3.357 17.635 1.00 96.00 171 LEU A N 1
ATOM 1330 C CA . LEU A 1 171 ? -12.847 -3.517 16.403 1.00 96.00 171 LEU A CA 1
ATOM 1331 C C . LEU A 1 171 ? -11.366 -3.204 16.635 1.00 96.00 171 LEU A C 1
ATOM 1333 O O . LEU A 1 171 ? -10.512 -4.007 16.264 1.00 96.00 171 LEU A O 1
ATOM 1337 N N . HIS A 1 172 ? -11.055 -2.074 17.278 1.00 97.75 172 HIS A N 1
ATOM 1338 C CA . HIS A 1 172 ? -9.675 -1.720 17.607 1.00 97.75 172 HIS A CA 1
ATOM 1339 C C . HIS A 1 172 ? -8.997 -2.841 18.407 1.00 97.75 172 HIS A C 1
ATOM 1341 O O . HIS A 1 172 ? -7.913 -3.287 18.043 1.00 97.75 172 HIS A O 1
ATOM 1347 N N . ARG A 1 173 ? -9.663 -3.361 19.449 1.00 97.88 173 ARG A N 1
ATOM 1348 C CA . ARG A 1 173 ? -9.137 -4.453 20.284 1.00 97.88 173 ARG A CA 1
ATOM 1349 C C . ARG A 1 173 ? -8.881 -5.739 19.490 1.00 97.88 173 ARG A C 1
ATOM 1351 O O . ARG A 1 173 ? -7.834 -6.358 19.677 1.00 97.88 173 ARG A O 1
ATOM 1358 N N . ASP A 1 174 ? -9.798 -6.134 18.607 1.00 97.31 174 ASP A N 1
ATOM 1359 C CA . ASP A 1 174 ? -9.615 -7.312 17.747 1.00 97.31 174 ASP A CA 1
ATOM 1360 C C . ASP A 1 174 ? -8.430 -7.134 16.784 1.00 97.31 174 ASP A C 1
ATOM 1362 O O . ASP A 1 174 ? -7.587 -8.026 16.661 1.00 97.31 174 ASP A O 1
ATOM 1366 N N . LEU A 1 175 ? -8.303 -5.962 16.151 1.00 96.88 175 LEU A N 1
ATOM 1367 C CA . LEU A 1 175 ? -7.164 -5.659 15.283 1.00 96.88 175 LEU A CA 1
ATOM 1368 C C . LEU A 1 175 ? -5.846 -5.699 16.067 1.00 96.88 175 LEU A C 1
ATOM 1370 O O . LEU A 1 175 ? -4.876 -6.288 15.584 1.00 96.88 175 LEU A O 1
ATOM 1374 N N . THR A 1 176 ? -5.804 -5.130 17.277 1.00 97.81 176 THR A N 1
ATOM 1375 C CA . THR A 1 176 ? -4.615 -5.166 18.141 1.00 97.81 176 THR A CA 1
ATOM 1376 C C . THR A 1 176 ? -4.201 -6.604 18.460 1.00 97.81 176 THR A C 1
ATOM 1378 O O . THR A 1 176 ? -3.023 -6.945 18.345 1.00 97.81 176 THR A O 1
ATOM 1381 N N . GLU A 1 177 ? -5.147 -7.484 18.799 1.00 96.94 177 GLU A N 1
ATOM 1382 C CA . GLU A 1 177 ? -4.834 -8.888 19.088 1.00 96.94 177 GLU A CA 1
ATOM 1383 C C . GLU A 1 177 ? -4.383 -9.654 17.834 1.00 96.94 177 GLU A C 1
ATOM 1385 O O . GLU A 1 177 ? -3.465 -10.477 17.890 1.00 96.94 177 GLU A O 1
ATOM 1390 N N . ARG A 1 178 ? -4.971 -9.367 16.665 1.00 96.06 178 ARG A N 1
ATOM 1391 C CA . ARG A 1 178 ? -4.482 -9.909 15.387 1.00 96.06 178 ARG A CA 1
ATOM 1392 C C . ARG A 1 178 ? -3.040 -9.492 15.127 1.00 96.06 178 ARG A C 1
ATOM 1394 O O . ARG A 1 178 ? -2.236 -10.374 14.841 1.00 96.06 178 ARG A O 1
ATOM 1401 N N . ALA A 1 179 ? -2.726 -8.205 15.280 1.00 96.69 179 ALA A N 1
ATOM 1402 C CA . ALA A 1 179 ? -1.383 -7.661 15.096 1.00 96.69 179 ALA A CA 1
ATOM 1403 C C . ALA A 1 179 ? -0.367 -8.291 16.056 1.00 96.69 179 ALA A C 1
ATOM 1405 O O . ALA A 1 179 ? 0.736 -8.657 15.657 1.00 96.69 179 ALA A O 1
ATOM 1406 N N . ARG A 1 180 ? -0.752 -8.491 17.321 1.00 97.19 180 ARG A N 1
ATOM 1407 C CA . ARG A 1 180 ? 0.095 -9.161 18.312 1.00 97.19 180 ARG A CA 1
ATOM 1408 C C . ARG A 1 180 ? 0.444 -10.587 17.878 1.00 97.19 180 ARG A C 1
ATOM 1410 O O . ARG A 1 180 ? 1.611 -10.975 17.919 1.00 97.19 180 ARG A O 1
ATOM 1417 N N . ARG A 1 181 ? -0.554 -11.370 17.450 1.00 96.12 181 ARG A N 1
ATOM 1418 C CA . ARG A 1 181 ? -0.359 -12.768 17.023 1.00 96.12 181 ARG A CA 1
ATOM 1419 C C . ARG A 1 181 ? 0.483 -12.877 15.755 1.00 96.12 181 ARG A C 1
ATOM 1421 O O . ARG A 1 181 ? 1.424 -13.665 15.719 1.00 96.12 181 ARG A O 1
ATOM 1428 N N . SER A 1 182 ? 0.163 -12.099 14.726 1.00 93.69 182 SER A N 1
ATOM 1429 C CA . SER A 1 182 ? 0.899 -12.104 13.456 1.00 93.69 182 SER A CA 1
ATOM 1430 C C . SER A 1 182 ? 2.344 -11.643 13.632 1.00 93.69 182 SER A C 1
ATOM 1432 O O . SER A 1 182 ? 3.241 -12.267 13.069 1.00 93.69 182 SER A O 1
ATOM 1434 N N . THR A 1 183 ? 2.591 -10.602 14.433 1.00 95.06 183 THR A N 1
ATOM 1435 C CA . THR A 1 183 ? 3.946 -10.128 14.733 1.00 95.06 183 THR A CA 1
ATOM 1436 C C . THR A 1 183 ? 4.736 -11.188 15.494 1.00 95.06 183 THR A C 1
ATOM 1438 O O . THR A 1 183 ? 5.874 -11.456 15.126 1.00 95.06 183 THR A O 1
ATOM 1441 N N . ALA A 1 184 ? 4.139 -11.870 16.479 1.00 94.44 184 ALA A N 1
ATOM 1442 C CA . ALA A 1 184 ? 4.806 -12.970 17.179 1.00 94.44 184 ALA A CA 1
ATOM 1443 C C . ALA A 1 184 ? 5.191 -14.122 16.230 1.00 94.44 184 ALA A C 1
ATOM 1445 O O . ALA A 1 184 ? 6.339 -14.567 16.238 1.00 94.44 184 ALA A O 1
ATOM 1446 N N . LEU A 1 185 ? 4.263 -14.560 15.370 1.00 93.62 185 LEU A N 1
ATOM 1447 C CA . LEU A 1 185 ? 4.524 -15.604 14.372 1.00 93.62 185 LEU A CA 1
ATOM 1448 C C . LEU A 1 185 ? 5.609 -15.185 13.374 1.00 93.62 185 LEU A C 1
ATOM 1450 O O . LEU A 1 185 ? 6.493 -15.976 13.056 1.00 93.62 185 LEU A O 1
ATOM 1454 N N . HIS A 1 186 ? 5.564 -13.943 12.891 1.00 93.50 186 HIS A N 1
ATOM 1455 C CA . HIS A 1 186 ? 6.545 -13.435 11.938 1.00 93.50 186 HIS A CA 1
ATOM 1456 C C . HIS A 1 186 ? 7.939 -13.290 12.555 1.00 93.50 186 HIS A C 1
ATOM 1458 O O . HIS A 1 186 ? 8.927 -13.638 11.909 1.00 93.50 186 HIS A O 1
ATOM 1464 N N . THR A 1 187 ? 8.028 -12.816 13.800 1.00 93.19 187 THR A N 1
ATOM 1465 C CA . THR A 1 187 ? 9.289 -12.742 14.545 1.00 93.19 187 THR A CA 1
ATO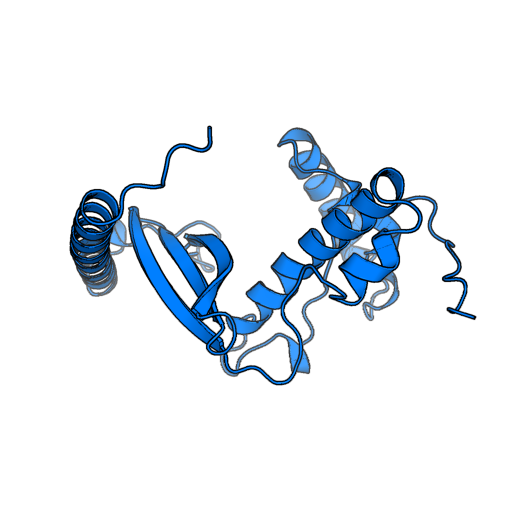M 1466 C C . THR A 1 187 ? 9.892 -14.129 14.714 1.00 93.19 187 THR A C 1
ATOM 1468 O O . THR A 1 187 ? 11.053 -14.320 14.363 1.00 93.19 187 THR A O 1
ATOM 1471 N N . GLN A 1 188 ? 9.102 -15.108 15.168 1.00 93.88 188 GLN A N 1
ATOM 1472 C CA . GLN A 1 188 ? 9.569 -16.488 15.313 1.00 93.88 188 GLN A CA 1
ATOM 1473 C C . GLN A 1 188 ? 10.055 -17.055 13.974 1.00 93.88 188 GLN A C 1
ATOM 1475 O O . GLN A 1 188 ? 11.188 -17.513 13.872 1.00 93.88 188 GLN A O 1
ATOM 1480 N N . TRP A 1 189 ? 9.249 -16.925 12.917 1.00 92.44 189 TRP A N 1
ATOM 1481 C CA . TRP A 1 189 ? 9.633 -17.375 11.580 1.00 92.44 189 TRP A CA 1
ATOM 1482 C C . TRP A 1 189 ? 10.934 -16.717 11.098 1.00 92.44 189 TRP A C 1
ATOM 1484 O O . TRP A 1 189 ? 11.777 -17.393 10.517 1.00 92.44 189 TRP A O 1
ATOM 1494 N N . SER A 1 190 ? 11.125 -15.422 11.363 1.00 91.56 190 SER A N 1
ATOM 1495 C CA . SER A 1 190 ? 12.328 -14.682 10.956 1.00 91.56 190 SER A CA 1
ATOM 1496 C C . SER A 1 190 ? 13.583 -15.139 11.701 1.00 91.56 190 SER A C 1
ATOM 1498 O O . SER A 1 190 ? 14.666 -15.137 11.119 1.00 91.56 190 SER A O 1
ATOM 1500 N N . LEU A 1 191 ? 13.445 -15.537 12.970 1.00 92.69 191 LEU A N 1
ATOM 1501 C CA . LEU A 1 191 ? 14.526 -16.143 13.749 1.00 92.69 191 LEU A CA 1
ATOM 1502 C C . LEU A 1 191 ? 14.884 -17.536 13.215 1.00 92.69 191 LEU A C 1
ATOM 1504 O O . LEU A 1 191 ? 16.066 -17.852 13.098 1.00 92.69 191 LEU A O 1
ATOM 1508 N N . ASP A 1 192 ? 13.879 -18.330 12.837 1.00 93.75 192 ASP A N 1
ATOM 1509 C CA . ASP A 1 192 ? 14.062 -19.683 12.292 1.00 93.75 192 ASP A CA 1
ATOM 1510 C C . ASP A 1 192 ? 14.612 -19.676 10.851 1.00 93.75 192 ASP A C 1
ATOM 1512 O O . ASP A 1 192 ? 15.210 -20.651 10.396 1.00 93.75 192 ASP A O 1
ATOM 1516 N N . HIS A 1 193 ? 14.436 -18.564 10.130 1.00 90.69 193 HIS A N 1
ATOM 1517 C CA . HIS A 1 193 ? 14.843 -18.388 8.733 1.00 90.69 193 HIS A CA 1
ATOM 1518 C C . HIS A 1 193 ? 15.740 -17.149 8.570 1.00 90.69 193 HIS A C 1
ATOM 1520 O O . HIS A 1 193 ? 15.365 -16.196 7.873 1.00 90.69 193 HIS A O 1
ATOM 1526 N N . PRO A 1 194 ? 16.939 -17.127 9.184 1.00 84.50 194 PRO A N 1
ATOM 1527 C CA . PRO A 1 194 ? 17.824 -15.977 9.094 1.00 84.50 194 PRO A CA 1
ATOM 1528 C C . PRO A 1 194 ? 18.192 -15.714 7.630 1.00 84.50 194 PRO A C 1
ATOM 1530 O O . PRO A 1 194 ? 18.587 -16.621 6.889 1.00 84.50 194 PRO A O 1
ATOM 1533 N N . LYS A 1 195 ? 18.082 -14.452 7.194 1.00 79.25 195 LYS A N 1
ATOM 1534 C CA . LYS A 1 195 ? 18.541 -14.053 5.858 1.00 79.25 195 LYS A CA 1
ATOM 1535 C C . LYS A 1 195 ? 20.029 -14.384 5.760 1.00 79.25 195 LYS A C 1
ATOM 1537 O O . LYS A 1 195 ? 20.821 -13.863 6.543 1.00 79.25 195 LYS A O 1
ATOM 1542 N N . LYS A 1 196 ? 20.414 -15.242 4.807 1.00 68.62 196 LYS A N 1
ATOM 1543 C CA . LYS A 1 196 ? 21.831 -15.520 4.535 1.00 68.62 196 LYS A CA 1
ATOM 1544 C C . LYS A 1 196 ? 22.532 -14.184 4.292 1.00 68.62 196 LYS A C 1
ATOM 1546 O O . LYS A 1 196 ? 22.132 -13.450 3.387 1.00 68.62 196 LYS A O 1
ATOM 1551 N N . ALA A 1 197 ? 23.538 -13.867 5.107 1.00 52.50 197 ALA A N 1
ATOM 1552 C CA . ALA A 1 197 ? 24.405 -12.729 4.846 1.00 52.50 197 ALA A CA 1
ATOM 1553 C C . ALA A 1 197 ? 24.987 -12.918 3.441 1.00 52.50 197 ALA A C 1
ATOM 1555 O O . ALA A 1 197 ? 25.578 -13.960 3.148 1.00 52.50 197 ALA A O 1
ATOM 1556 N N . LYS A 1 198 ? 24.734 -11.964 2.543 1.00 50.34 198 LYS A N 1
ATOM 1557 C CA . LYS A 1 198 ? 25.399 -11.960 1.242 1.00 50.34 198 LYS A CA 1
ATOM 1558 C C . LYS A 1 198 ? 26.877 -11.660 1.510 1.00 50.34 198 LYS A C 1
ATOM 1560 O O . LYS A 1 198 ? 27.167 -10.613 2.085 1.00 50.34 198 LYS A O 1
ATOM 1565 N N . LEU A 1 199 ? 27.746 -12.617 1.174 1.00 37.34 199 LEU A N 1
ATOM 1566 C CA . LEU A 1 199 ? 29.187 -12.403 1.009 1.00 37.34 199 LEU A CA 1
ATOM 1567 C C . LEU A 1 199 ? 29.435 -11.427 -0.144 1.00 37.34 199 LEU A C 1
ATOM 1569 O O . LEU A 1 199 ? 28.652 -11.486 -1.124 1.00 37.34 199 LEU A O 1
#

Organism: NCBI:txid230809

Sequence (199 aa):
MPPKIPSSFTDPAVASSYFKFHPSGGEEYSPLRKAVVAEATAMGYDVPSMTEHGVAWADDQDPFGHVAGGTYGCLLFKANFRVFESFAKILGDKYDDLYRARGVGVVYPDCLLIAARISEVHPDRYFCVTSVWSYRQQAIVAESSGYVVFFDYRKGQVANLTEYGGVYADLHRDLTERARRSTALHTQWSLDHPKKAKL

Solvent-accessible surface area (backbone atoms only — not comparable to full-atom values): 11636 Å² total; per-residue (Å²): 128,81,80,81,76,80,80,86,52,93,44,56,60,62,67,32,43,38,34,86,75,39,96,78,53,37,62,93,46,51,69,59,48,55,52,53,53,51,52,42,45,72,75,66,50,60,61,69,32,46,64,53,76,72,85,43,73,88,82,29,38,37,100,84,75,43,75,28,78,73,43,54,57,59,57,60,47,52,27,49,50,35,51,55,59,62,42,38,81,79,45,50,86,52,33,63,34,48,78,66,32,60,84,56,66,84,58,87,90,69,52,73,51,77,49,75,41,43,60,44,65,54,57,37,33,35,32,36,41,36,40,31,29,32,65,80,75,72,38,77,76,46,76,50,71,50,74,51,71,41,67,33,79,92,77,72,42,74,32,47,26,62,80,70,29,71,73,39,30,50,49,50,51,53,52,42,52,49,11,53,52,43,41,52,53,50,51,52,51,45,69,78,54,62,78,77,80,83,128

Nearest PDB structures (foldseek):
  1njk-assembly1_D  TM=4.262E-01  e=8.835E-03  Escherichia coli
  3hd0-assembly1_A  TM=6.277E-01  e=1.277E-01  Thermotoga maritima
  2w36-assembly1_A  TM=5.343E-01  e=6.961E-02  Thermotoga maritima
  6ozf-assembly1_A  TM=5.248E-01  e=1.839E-01  Thermotoga maritima
  6ozo-assembly1_A  TM=4.201E-01  e=3.162E-02  Mus musculus

Secondary structure (DSSP, 8-state):
---------SSHHHHT-GGGTSTTTTGGGHHHHHHHHHHHHHTT--GGG-------HHHHB-TTSSBPHHHHHHHHHHHHHHHHHHTHHHHGGGHHHHHTTSSSS--SS--EEEEEEEEEEETTEEEEEEEEEETTTTEEEEEEEEEEEPEETTTTEE--HHHH-HHHHHHHHHHHHHHHHHHHHHHHHHHHSPPPPP-

InterPro domains:
  IPR029069 HotDog domain superfamily [SSF54637] (55-162)